Protein AF-A0AAN8GUM5-F1 (afdb_monomer_lite)

Foldseek 3Di:
DDDDDFDDPCVLVVVLVVVVVVQVCCCVPVVDHDPSVPDDRDRLVPDDLQPPDPEDPQWDWDADPVPRHIDTDGFAQWDDDPNDHTDGCVVVPVQQAPPPWDWDQDHPHYIATHWDDDDFWTFDDRRSPDIDGNVVVVVVVVCVVVVVVVVVVVVVVVVVVVVVVVVVVVVVPDDDDDDDDDDDDDDDDDDDDDDDDDDDDDDDDDDDDDDD

pLDDT: mean 78.56, std 22.04, range [29.67, 98.06]

Secondary structure (DSSP, 8-state):
--PPSPPPTTHHHHHHHHHHHHHHHHHHHH-----GGG-----TTT--TTTT----TTEEEEE-TTT--EEEEEPTTEE--TTPPPEEHHHH-TTSS-TTPEEEEETTTEEEEE--B-SSEEEESSSS-EEEEHHHHHHHHHHHHHHHHHHHHHHHHHHHHHHHHHHHHHHH----------------------------------------

InterPro domains:
  IPR000082 SEA domain [PS50024] (1-46)
  IPR000742 EGF-like domain [PS01186] (72-86)
  IPR000742 EGF-like domain [PS50026] (46-87)
  IPR039861 Interphotoreceptor matrix proteoglycan [PTHR12199] (1-185)

Organism: Champsocephalus gunnari (NCBI:txid52237)

Structure (mmCIF, N/CA/C/O backbone):
data_AF-A0AAN8GUM5-F1
#
_entry.id   AF-A0AAN8GUM5-F1
#
loop_
_atom_site.group_PDB
_atom_site.id
_atom_site.type_symbol
_atom_site.label_atom_id
_atom_site.label_alt_id
_atom_site.label_comp_id
_atom_site.label_asym_id
_atom_site.label_entity_id
_atom_site.label_seq_id
_atom_site.pdbx_PDB_ins_code
_atom_site.Cartn_x
_atom_site.Cartn_y
_atom_site.Cartn_z
_atom_site.occupancy
_atom_site.B_iso_or_equiv
_atom_site.auth_seq_id
_atom_site.auth_comp_id
_atom_site.auth_asym_id
_atom_site.auth_atom_id
_atom_site.pdbx_PDB_model_num
ATOM 1 N N . MET A 1 1 ? -18.376 -25.924 18.179 1.00 35.00 1 MET A N 1
ATOM 2 C CA . MET A 1 1 ? -18.459 -25.874 19.655 1.00 35.00 1 MET A CA 1
ATOM 3 C C . MET A 1 1 ? -19.934 -25.845 20.026 1.00 35.00 1 MET A C 1
ATOM 5 O O . MET A 1 1 ? -20.684 -25.178 19.326 1.00 35.00 1 MET A O 1
ATOM 9 N N . VAL A 1 2 ? -20.375 -26.619 21.022 1.00 40.28 2 VAL A N 1
ATOM 10 C CA . VAL A 1 2 ? -21.782 -26.630 21.465 1.00 40.28 2 VAL A CA 1
ATOM 11 C C . VAL A 1 2 ? -21.880 -25.683 22.652 1.00 40.28 2 VAL A C 1
ATOM 13 O O . VAL A 1 2 ? -21.393 -26.009 23.732 1.00 40.28 2 VAL A O 1
ATOM 16 N N . PHE A 1 3 ? -22.448 -24.496 22.442 1.00 54.59 3 PHE A N 1
ATOM 17 C CA . PHE A 1 3 ? -22.795 -23.618 23.554 1.00 54.59 3 PHE A CA 1
ATOM 18 C C . PHE A 1 3 ? -23.862 -24.307 24.413 1.00 54.59 3 PHE A C 1
ATOM 20 O O . PHE A 1 3 ? -24.766 -24.969 23.895 1.00 54.59 3 PHE A O 1
ATOM 27 N N . GLY A 1 4 ? -23.699 -24.213 25.735 1.00 58.75 4 GLY A N 1
ATOM 28 C CA . GLY A 1 4 ? -24.642 -24.759 26.708 1.00 58.75 4 GLY A CA 1
ATOM 29 C C . GLY A 1 4 ? -26.053 -24.198 26.520 1.00 58.75 4 GLY A C 1
ATOM 30 O O . GLY A 1 4 ? -26.270 -23.252 25.767 1.00 58.75 4 GLY A O 1
ATOM 31 N N . ARG A 1 5 ? -27.028 -24.811 27.203 1.00 62.78 5 ARG A N 1
ATOM 32 C CA . ARG A 1 5 ? -28.445 -24.418 27.128 1.00 62.78 5 ARG A CA 1
ATOM 33 C C . ARG A 1 5 ? -28.611 -22.893 27.276 1.00 62.78 5 ARG A C 1
ATOM 35 O O . ARG A 1 5 ? -27.893 -22.305 28.086 1.00 62.78 5 ARG A O 1
ATOM 42 N N . PRO A 1 6 ? -29.563 -22.279 26.548 1.00 60.62 6 PRO A N 1
ATOM 43 C CA . PRO A 1 6 ? -29.812 -20.845 26.631 1.00 60.62 6 PRO A CA 1
ATOM 44 C C . PRO A 1 6 ? -30.070 -20.425 28.081 1.00 60.62 6 PRO A C 1
ATOM 46 O O . PRO A 1 6 ? -30.758 -21.115 28.839 1.00 60.62 6 PRO A O 1
ATOM 49 N N . VAL A 1 7 ? -29.461 -19.306 28.465 1.00 65.94 7 VAL A N 1
ATOM 50 C CA . VAL A 1 7 ? -29.530 -18.743 29.816 1.00 65.94 7 VAL A CA 1
ATOM 51 C C . VAL A 1 7 ? -30.964 -18.273 30.096 1.00 65.94 7 VAL A C 1
ATOM 53 O O . VAL A 1 7 ? -31.626 -17.737 29.208 1.00 65.94 7 VAL A O 1
ATOM 56 N N . SER A 1 8 ? -31.473 -18.480 31.317 1.00 72.50 8 SER A N 1
ATOM 57 C CA . SER A 1 8 ? -32.853 -18.111 31.660 1.00 72.50 8 SER A CA 1
ATOM 58 C C . SER A 1 8 ? -33.090 -16.603 31.540 1.00 72.50 8 SER A C 1
ATOM 60 O O . SER A 1 8 ? -32.244 -15.796 31.937 1.00 72.50 8 SER A O 1
ATOM 62 N N . ALA A 1 9 ? -34.276 -16.214 31.066 1.00 65.25 9 ALA A N 1
ATOM 63 C CA . ALA A 1 9 ? -34.695 -14.817 31.035 1.00 65.25 9 ALA A CA 1
ATOM 64 C C . ALA A 1 9 ? -34.587 -14.189 32.443 1.00 65.25 9 ALA A C 1
ATOM 66 O O . ALA A 1 9 ? -35.118 -14.740 33.405 1.00 65.25 9 ALA A O 1
ATOM 67 N N . GLY A 1 10 ? -33.870 -13.066 32.565 1.00 73.00 10 GLY A N 1
ATOM 68 C CA . GLY A 1 10 ? -33.667 -12.335 33.828 1.00 73.00 10 GLY A CA 1
ATOM 69 C C . GLY A 1 10 ? -32.256 -12.400 34.426 1.00 73.00 10 GLY A C 1
ATOM 70 O O . GLY A 1 10 ? -31.967 -11.647 35.353 1.00 73.00 10 GLY A O 1
ATOM 71 N N . VAL A 1 11 ? -31.345 -13.226 33.893 1.00 82.75 11 VAL A N 1
ATOM 72 C CA . VAL A 1 11 ? -29.954 -13.279 34.395 1.00 82.75 11 VAL A CA 1
ATOM 73 C C . VAL A 1 11 ? -29.216 -11.953 34.204 1.00 82.75 11 VAL A C 1
ATOM 75 O O . VAL A 1 11 ? -28.498 -11.539 35.107 1.00 82.75 11 VAL A O 1
ATOM 78 N N . SER A 1 12 ? -29.441 -11.236 33.098 1.00 80.00 12 SER A N 1
ATOM 79 C CA . SER A 1 12 ? -28.847 -9.905 32.892 1.00 80.00 12 SER A CA 1
ATOM 80 C C . SER A 1 12 ? -29.258 -8.906 33.980 1.00 80.00 12 SER A C 1
ATOM 82 O O . SER A 1 12 ? -28.421 -8.141 34.446 1.00 80.00 12 SER A O 1
ATOM 84 N N . SER A 1 13 ? -30.510 -8.958 34.455 1.00 83.12 13 SER A N 1
ATOM 85 C CA . SER A 1 13 ? -30.995 -8.114 35.556 1.00 83.12 13 SER A CA 1
ATOM 86 C C . SER A 1 13 ? -30.323 -8.452 36.887 1.00 83.12 13 SER A C 1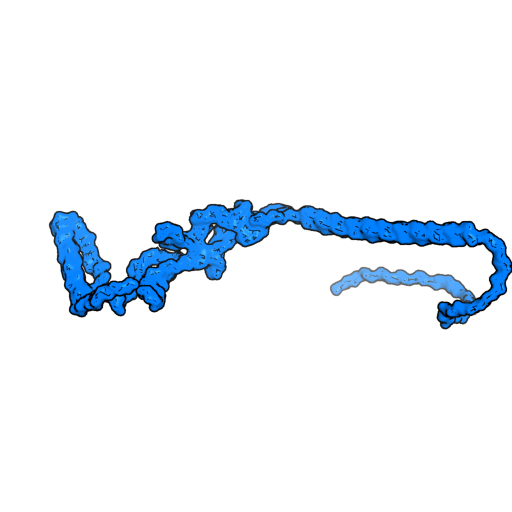
ATOM 88 O O . SER A 1 13 ? -29.969 -7.548 37.636 1.00 83.12 13 SER A O 1
ATOM 90 N N . VAL A 1 14 ? -30.107 -9.739 37.176 1.00 88.38 14 VAL A N 1
ATOM 91 C CA . VAL A 1 14 ? -29.382 -10.164 38.386 1.00 88.38 14 VAL A CA 1
ATOM 92 C C . VAL A 1 14 ? -27.925 -9.710 38.331 1.00 88.38 14 VAL A C 1
ATOM 94 O O . VAL A 1 14 ? -27.418 -9.175 39.311 1.00 88.38 14 VAL A O 1
ATOM 97 N N . VAL A 1 15 ? -27.262 -9.876 37.184 1.00 87.25 15 VAL A N 1
ATOM 98 C CA . VAL A 1 15 ? -25.876 -9.424 36.991 1.00 87.25 15 VAL A CA 1
ATOM 99 C C . VAL A 1 15 ? -25.772 -7.908 37.166 1.00 87.25 15 VAL A C 1
ATOM 101 O O . VAL A 1 15 ? -24.871 -7.447 37.860 1.00 87.25 15 VAL A O 1
ATOM 104 N N . HIS A 1 16 ? -26.724 -7.142 36.626 1.00 85.94 16 HIS A N 1
ATOM 105 C CA . HIS A 1 16 ? -26.800 -5.696 36.845 1.00 85.94 16 HIS A CA 1
ATOM 106 C C . HIS A 1 16 ? -26.861 -5.324 38.331 1.00 85.94 16 HIS A C 1
ATOM 108 O O . HIS A 1 16 ? -26.084 -4.483 38.776 1.00 85.94 16 HIS A O 1
ATOM 114 N N . LEU A 1 17 ? -27.742 -5.971 39.104 1.00 88.44 17 LEU A N 1
ATOM 115 C CA . LEU A 1 17 ? -27.887 -5.709 40.540 1.00 88.44 17 LEU A CA 1
ATOM 116 C C . LEU A 1 17 ? -26.603 -6.026 41.317 1.00 88.44 17 LEU A C 1
ATOM 118 O O . LEU A 1 17 ? -26.216 -5.274 42.205 1.00 88.44 17 LEU A O 1
ATOM 122 N N . VAL A 1 18 ? -25.926 -7.124 40.969 1.00 91.62 18 VAL A N 1
ATOM 123 C CA . VAL A 1 18 ? -24.657 -7.511 41.604 1.00 91.62 18 VAL A CA 1
ATOM 124 C C . VAL A 1 18 ? -23.548 -6.505 41.292 1.00 91.62 18 VAL A C 1
ATOM 126 O O . VAL A 1 18 ? -22.791 -6.137 42.188 1.00 91.62 18 VAL A O 1
ATOM 129 N N . LEU A 1 19 ? -23.443 -6.044 40.041 1.00 90.19 19 LEU A N 1
ATOM 130 C CA . LEU A 1 19 ? -22.438 -5.049 39.655 1.00 90.19 19 LEU A CA 1
ATOM 131 C C . LEU A 1 19 ? -22.698 -3.686 40.315 1.00 90.19 19 LEU A C 1
ATOM 133 O O . LEU A 1 19 ? -21.748 -3.011 40.711 1.00 90.19 19 LEU A O 1
ATOM 137 N N . GLU A 1 20 ? -23.964 -3.297 40.482 1.00 89.38 20 GLU A N 1
ATOM 138 C CA . GLU A 1 20 ? -24.334 -2.079 41.208 1.00 89.38 20 GLU A CA 1
ATOM 139 C C . GLU A 1 20 ? -23.969 -2.165 42.699 1.00 89.38 20 GLU A C 1
ATOM 141 O O . GLU A 1 20 ? -23.416 -1.215 43.256 1.00 89.38 20 GLU A O 1
ATOM 146 N N . ASP A 1 21 ? -24.221 -3.306 43.345 1.00 92.50 21 ASP A N 1
ATOM 147 C CA . ASP A 1 21 ? -23.855 -3.519 44.749 1.00 92.50 21 ASP A CA 1
ATOM 148 C C . ASP A 1 21 ? -22.331 -3.514 44.948 1.00 92.50 21 ASP A C 1
ATOM 150 O O . ASP A 1 21 ? -21.816 -2.880 45.870 1.00 92.50 21 ASP A O 1
ATOM 154 N N . PHE A 1 22 ? -21.586 -4.125 44.020 1.00 92.88 22 PHE A N 1
ATOM 155 C CA . PHE A 1 22 ? -20.124 -4.070 44.009 1.00 92.88 22 PHE A CA 1
ATOM 156 C C . PHE A 1 22 ? -19.597 -2.632 43.899 1.00 92.88 22 PHE A C 1
ATOM 158 O O . PHE A 1 22 ? -18.702 -2.253 44.657 1.00 92.88 22 PHE A O 1
ATOM 165 N N . ALA A 1 23 ? -20.161 -1.816 43.001 1.00 91.44 23 ALA A N 1
ATOM 166 C CA . ALA A 1 23 ? -19.778 -0.412 42.857 1.00 91.44 23 ALA A CA 1
ATOM 167 C C . ALA A 1 23 ? -20.032 0.383 44.153 1.00 91.44 23 ALA A C 1
ATOM 169 O O . ALA A 1 23 ? -19.156 1.118 44.613 1.00 91.44 23 ALA A O 1
ATOM 170 N N . ASN A 1 24 ? -21.185 0.172 44.799 1.00 91.38 24 ASN A N 1
ATOM 171 C CA . ASN A 1 24 ? -21.501 0.801 46.085 1.00 91.38 24 ASN A CA 1
ATOM 172 C C . ASN A 1 24 ? -20.530 0.368 47.196 1.00 91.38 24 ASN A C 1
ATOM 174 O O . ASN A 1 24 ? -20.059 1.201 47.974 1.00 91.38 24 ASN A O 1
ATOM 178 N N . ALA A 1 25 ? -20.209 -0.925 47.272 1.00 93.88 25 ALA A N 1
ATOM 179 C CA . ALA A 1 25 ? -19.275 -1.453 48.258 1.00 93.88 25 ALA A CA 1
ATOM 180 C C . ALA A 1 25 ? -17.852 -0.909 48.047 1.00 93.88 25 ALA A C 1
ATOM 182 O O . ALA A 1 25 ? -17.200 -0.516 49.019 1.00 93.88 25 ALA A O 1
ATOM 183 N N . ALA A 1 26 ? -17.379 -0.835 46.799 1.00 92.00 26 ALA A N 1
ATOM 184 C CA . ALA A 1 26 ? -16.068 -0.285 46.450 1.00 92.00 26 ALA A CA 1
ATOM 185 C C . ALA A 1 26 ? -15.946 1.199 46.835 1.00 92.00 26 ALA A C 1
ATOM 187 O O . ALA A 1 26 ? -14.938 1.603 47.424 1.00 92.00 26 ALA A O 1
ATOM 188 N N . TYR A 1 27 ? -17.000 1.985 46.605 1.00 90.81 27 TYR A N 1
ATOM 189 C CA . TYR A 1 27 ? -17.062 3.380 47.035 1.00 90.81 27 TYR A CA 1
ATOM 190 C C . TYR A 1 27 ? -16.936 3.513 48.560 1.00 90.81 27 TYR A C 1
ATOM 192 O O . TYR A 1 27 ? -16.150 4.319 49.055 1.00 90.81 27 TYR A O 1
ATOM 200 N N . GLN A 1 28 ? -17.653 2.680 49.321 1.00 92.00 28 GLN A N 1
ATOM 201 C CA . GLN A 1 28 ? -17.676 2.756 50.788 1.00 92.00 28 GLN A CA 1
ATOM 202 C C . GLN A 1 28 ? -16.404 2.233 51.467 1.00 92.00 28 GLN A C 1
ATOM 204 O O . GLN A 1 28 ? -16.003 2.759 52.503 1.00 92.00 28 GLN A O 1
ATOM 209 N N . THR A 1 29 ? -15.794 1.174 50.932 1.00 93.81 29 THR A N 1
ATOM 210 C CA . THR A 1 29 ? -14.702 0.452 51.6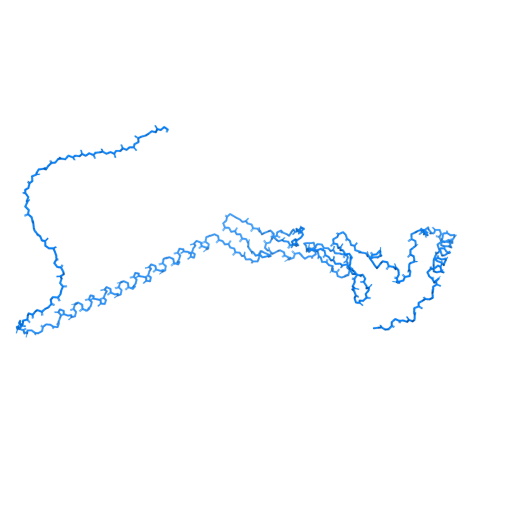16 1.00 93.81 29 THR A CA 1
ATOM 211 C C . THR A 1 29 ? -13.315 0.792 51.089 1.00 93.81 29 THR A C 1
ATOM 213 O O . THR A 1 29 ? -12.345 0.718 51.841 1.00 93.81 29 THR A O 1
ATOM 216 N N . LEU A 1 30 ? -13.214 1.175 49.816 1.00 90.81 30 LEU A N 1
ATOM 217 C CA . LEU A 1 30 ? -11.945 1.411 49.123 1.00 90.81 30 LEU A CA 1
ATOM 218 C C . LEU A 1 30 ? -11.816 2.853 48.612 1.00 90.81 30 LEU A C 1
ATOM 220 O O . LEU A 1 30 ? -10.769 3.202 48.071 1.00 90.81 30 LEU A O 1
ATOM 224 N N . ASN A 1 31 ? -12.853 3.686 48.789 1.00 91.19 31 ASN A N 1
ATOM 225 C CA . ASN A 1 31 ? -12.926 5.053 48.264 1.00 91.19 31 ASN A CA 1
ATOM 226 C C . ASN A 1 31 ? -12.656 5.103 46.743 1.00 91.19 31 ASN A C 1
ATOM 228 O O . ASN A 1 31 ? -11.993 6.013 46.241 1.00 91.19 31 ASN A O 1
ATOM 232 N N . LEU A 1 32 ? -13.139 4.080 46.027 1.00 90.38 32 LEU A N 1
ATOM 233 C CA . LEU A 1 32 ? -13.037 3.940 44.578 1.00 90.38 32 LEU A CA 1
ATOM 234 C C . LEU A 1 32 ? -14.401 4.249 43.955 1.00 90.38 32 LEU A C 1
ATOM 236 O O . LEU A 1 32 ? -15.378 3.557 44.235 1.00 90.38 32 LEU A O 1
ATOM 240 N N . ASP A 1 33 ? -14.461 5.274 43.112 1.00 89.56 33 ASP A N 1
ATOM 241 C CA . ASP A 1 33 ? -15.682 5.650 42.401 1.00 89.56 33 ASP A CA 1
ATOM 242 C C . ASP A 1 33 ? -15.767 4.887 41.071 1.00 89.56 33 ASP A C 1
ATOM 244 O O . ASP A 1 33 ? -14.925 5.062 40.187 1.00 89.56 33 ASP A O 1
ATOM 248 N N . ILE A 1 34 ? -16.750 3.991 40.957 1.00 87.12 34 ILE A N 1
ATOM 249 C CA . ILE A 1 34 ? -17.060 3.253 39.728 1.00 87.12 34 ILE A CA 1
ATOM 250 C C . ILE A 1 34 ? -18.401 3.777 39.224 1.00 87.12 34 ILE A C 1
ATOM 252 O O . ILE A 1 34 ? -19.417 3.641 39.907 1.00 87.12 34 ILE A O 1
ATOM 256 N N . ASP A 1 35 ? -18.422 4.329 38.013 1.00 85.81 35 ASP A N 1
ATOM 257 C CA . ASP A 1 35 ? -19.660 4.811 37.409 1.00 85.81 35 ASP A CA 1
ATOM 258 C C . ASP A 1 35 ? -20.606 3.645 37.079 1.00 85.81 35 ASP A C 1
ATOM 260 O O . ASP A 1 35 ? -20.480 2.961 36.060 1.00 85.81 35 ASP A O 1
ATOM 264 N N . LYS A 1 36 ? -21.591 3.435 37.953 1.00 82.81 36 LYS A N 1
ATOM 265 C CA . LYS A 1 36 ? -22.597 2.381 37.808 1.00 82.81 36 LYS A CA 1
ATOM 266 C C . LYS A 1 36 ? -23.521 2.563 36.600 1.00 82.81 36 LYS A C 1
ATOM 268 O O . LYS A 1 36 ? -24.139 1.590 36.178 1.00 82.81 36 LYS A O 1
ATOM 273 N N . TYR A 1 37 ? -23.627 3.774 36.044 1.00 78.38 37 TYR A N 1
ATOM 274 C CA . TYR A 1 37 ? -24.448 4.044 34.856 1.00 78.38 37 TYR A CA 1
ATOM 275 C C . TYR A 1 37 ? -23.740 3.661 33.552 1.00 78.38 37 TYR A C 1
ATOM 277 O O . TYR A 1 37 ? -24.397 3.524 32.523 1.00 78.38 37 TYR A O 1
ATOM 285 N N . SER A 1 38 ? -22.423 3.448 33.607 1.00 79.88 38 SER A N 1
ATOM 286 C CA . SER A 1 38 ? -21.618 2.937 32.495 1.00 79.88 38 SER A CA 1
ATOM 287 C C . SER A 1 38 ? -21.580 1.401 32.433 1.00 79.88 38 SER A C 1
ATOM 289 O O . SER A 1 38 ? -20.991 0.836 31.514 1.00 79.88 38 SER A O 1
ATOM 291 N N . LEU A 1 39 ? -22.199 0.704 33.395 1.00 77.38 39 LEU A N 1
ATOM 292 C CA . LEU A 1 39 ? -22.351 -0.750 33.363 1.00 77.38 39 LEU A CA 1
ATOM 293 C C . LEU A 1 39 ? -23.458 -1.114 32.376 1.00 77.38 39 LEU A C 1
ATOM 295 O O . LEU A 1 39 ? -24.612 -0.756 32.584 1.00 77.38 39 LEU A O 1
ATOM 299 N N . ASP A 1 40 ? -23.120 -1.855 31.332 1.00 73.94 40 ASP A N 1
ATOM 300 C CA . ASP A 1 40 ? -24.059 -2.224 30.279 1.00 73.94 40 ASP A CA 1
ATOM 301 C C . ASP A 1 40 ? -24.079 -3.746 30.133 1.00 73.94 40 ASP A C 1
ATOM 303 O O . ASP A 1 40 ? -23.121 -4.357 29.655 1.00 73.94 40 ASP A O 1
ATOM 307 N N . VAL A 1 41 ? -25.143 -4.379 30.638 1.00 77.25 41 VAL A N 1
ATOM 308 C CA . VAL A 1 41 ? -25.282 -5.840 30.650 1.00 77.25 41 VAL A CA 1
ATOM 309 C C . VAL A 1 41 ? -26.468 -6.245 29.789 1.00 77.25 41 VAL A C 1
ATOM 311 O O . VAL A 1 41 ? -27.619 -6.298 30.230 1.00 77.25 41 VAL A O 1
ATOM 314 N N . GLU A 1 42 ? -26.170 -6.610 28.549 1.00 73.06 42 GLU A N 1
ATOM 315 C CA . GLU A 1 42 ? -27.150 -7.129 27.603 1.00 73.06 42 GLU A CA 1
ATOM 316 C C . GLU A 1 42 ? -27.031 -8.656 27.474 1.00 73.06 42 GLU A C 1
ATOM 318 O O . GLU A 1 42 ? -25.964 -9.253 27.623 1.00 73.06 42 GLU A O 1
ATOM 323 N N . ALA A 1 43 ? -28.155 -9.328 27.212 1.00 68.31 43 ALA A N 1
ATOM 324 C CA . ALA A 1 43 ? -28.132 -10.752 26.889 1.00 68.31 43 ALA A CA 1
ATOM 325 C C . ALA A 1 43 ? -27.513 -10.952 25.498 1.00 68.31 43 ALA A C 1
ATOM 327 O O . ALA A 1 43 ? -27.865 -10.220 24.580 1.00 68.31 43 ALA A O 1
ATOM 328 N N . GLY A 1 44 ? -26.682 -11.981 25.306 1.00 65.44 44 GLY A N 1
ATOM 329 C CA . GLY A 1 44 ? -25.990 -12.225 24.029 1.00 65.44 44 GLY A CA 1
ATOM 330 C C . GLY A 1 44 ? -26.898 -12.372 22.794 1.00 65.44 44 GLY A C 1
ATOM 331 O O . GLY A 1 44 ? -26.450 -12.110 21.689 1.00 65.44 44 GLY A O 1
ATOM 332 N N . GLU A 1 45 ? -28.180 -12.727 22.959 1.00 64.62 45 GLU A N 1
ATOM 333 C CA . GLU A 1 45 ? -29.162 -12.753 21.854 1.00 64.62 45 GLU A CA 1
ATOM 334 C C . GLU A 1 45 ? -29.649 -11.358 21.414 1.00 64.62 45 GLU A C 1
ATOM 336 O O . GLU A 1 45 ? -30.188 -11.208 20.319 1.00 64.62 45 GLU A O 1
ATOM 341 N N . ARG A 1 46 ? -29.509 -10.344 22.277 1.00 65.75 46 ARG A N 1
ATOM 342 C CA . ARG A 1 46 ? -29.898 -8.943 22.031 1.00 65.75 46 ARG A CA 1
ATOM 343 C C . ARG A 1 46 ? -28.714 -7.986 21.955 1.00 65.75 46 ARG A C 1
ATOM 345 O O . ARG A 1 46 ? -28.914 -6.868 21.496 1.00 65.75 46 ARG A O 1
ATOM 352 N N . ALA A 1 47 ? -27.545 -8.409 22.426 1.00 73.44 47 ALA A N 1
ATOM 353 C CA . ALA A 1 47 ? -26.360 -7.580 22.471 1.00 73.44 47 ALA A CA 1
ATOM 354 C C . ALA A 1 47 ? -25.886 -7.268 21.053 1.00 73.44 47 ALA A C 1
ATOM 356 O O . ALA A 1 47 ? -25.725 -8.185 20.248 1.00 73.44 47 ALA A O 1
ATOM 357 N N . ASP A 1 48 ? -25.652 -5.990 20.755 1.00 82.75 48 ASP A N 1
ATOM 358 C CA . ASP A 1 48 ? -24.916 -5.603 19.552 1.00 82.75 48 ASP A CA 1
ATOM 359 C C . ASP A 1 48 ? -23.433 -5.960 19.760 1.00 82.75 48 ASP A C 1
ATOM 361 O O . ASP A 1 48 ? -22.767 -5.319 20.581 1.00 82.75 48 ASP A O 1
ATOM 365 N N . PRO A 1 49 ? -22.881 -6.954 19.034 1.00 84.81 49 PRO A N 1
ATOM 366 C CA . PRO A 1 49 ? -21.497 -7.383 19.225 1.00 84.81 49 PRO A CA 1
ATOM 367 C C . PRO A 1 49 ? -20.490 -6.254 18.967 1.00 84.81 49 PRO A C 1
ATOM 369 O O . PRO A 1 49 ? -19.391 -6.266 19.515 1.00 84.81 49 PRO A O 1
ATOM 372 N N . CYS A 1 50 ? -20.859 -5.257 18.156 1.00 89.12 50 CYS A N 1
ATOM 373 C CA . CYS A 1 50 ? -19.999 -4.128 17.827 1.00 89.12 50 CYS A CA 1
ATOM 374 C C . CYS A 1 50 ? -20.000 -3.009 18.872 1.00 89.12 50 CYS A C 1
ATOM 376 O O . CYS A 1 50 ? -19.093 -2.178 18.852 1.00 89.12 50 CYS A O 1
ATOM 378 N N . LYS A 1 51 ? -20.963 -2.990 19.801 1.00 85.50 51 LYS A N 1
ATOM 379 C CA . LYS A 1 51 ? -21.095 -1.945 20.832 1.00 85.50 51 LYS A CA 1
ATOM 380 C C . LYS A 1 51 ? -19.893 -1.892 21.777 1.00 85.50 51 LYS A C 1
ATOM 382 O O . LYS A 1 51 ? -19.501 -0.815 22.213 1.00 85.50 51 LYS A O 1
ATOM 387 N N . PHE A 1 52 ? -19.296 -3.051 22.054 1.00 78.62 52 PHE A N 1
ATOM 388 C CA . PHE A 1 52 ? -18.176 -3.203 22.990 1.00 78.62 52 PHE A CA 1
ATOM 389 C C . PHE A 1 52 ? -16.841 -3.507 22.307 1.00 78.62 52 PHE A C 1
ATOM 391 O O . PHE A 1 52 ? -15.839 -3.750 22.982 1.00 78.62 52 PHE A O 1
ATOM 398 N N . GLN A 1 53 ? -16.809 -3.509 20.974 1.00 86.94 53 GLN A N 1
ATOM 399 C CA . GLN A 1 53 ? -15.592 -3.805 20.240 1.00 86.94 53 GLN A CA 1
ATOM 400 C C . GLN A 1 53 ? -14.653 -2.591 20.252 1.00 86.94 53 GLN A C 1
ATOM 402 O O . GLN A 1 53 ? -15.031 -1.494 19.845 1.00 86.94 53 GLN A O 1
ATOM 407 N N . ALA A 1 54 ? -13.398 -2.795 20.659 1.00 87.94 54 ALA A N 1
ATOM 408 C CA . ALA A 1 54 ? -12.376 -1.746 20.739 1.00 87.94 54 ALA A CA 1
ATOM 409 C C . ALA A 1 54 ? -11.757 -1.395 19.365 1.00 87.94 54 ALA A C 1
ATOM 411 O O . ALA A 1 54 ? -10.537 -1.382 19.194 1.00 87.94 54 ALA A O 1
ATOM 412 N N . CYS A 1 55 ? -12.601 -1.132 18.366 1.00 92.31 55 CYS A N 1
ATOM 413 C CA . CYS A 1 55 ? -12.173 -0.654 17.054 1.00 92.31 55 CYS A CA 1
ATOM 414 C C . CYS A 1 55 ? -11.789 0.835 17.133 1.00 92.31 55 CYS A C 1
ATOM 416 O O . CYS A 1 55 ? -12.496 1.633 17.744 1.00 92.31 55 CYS A O 1
ATOM 418 N N . ASN A 1 56 ? -10.680 1.227 16.502 1.00 93.62 56 ASN A N 1
ATOM 419 C CA . ASN A 1 56 ? -10.285 2.633 16.383 1.00 93.62 56 ASN A CA 1
ATOM 420 C C . ASN A 1 56 ? -10.845 3.282 15.106 1.00 93.62 56 ASN A C 1
ATOM 422 O O . ASN A 1 56 ? -11.471 2.616 14.282 1.00 93.62 56 ASN A O 1
ATOM 426 N N . GLU A 1 57 ? -10.567 4.573 14.909 1.00 93.31 57 GLU A N 1
ATOM 427 C CA . GLU A 1 57 ? -11.049 5.360 13.762 1.00 93.31 57 GLU A CA 1
ATOM 428 C C . GLU A 1 57 ? -10.631 4.811 12.383 1.00 93.31 57 GLU A C 1
ATOM 430 O O . GLU A 1 57 ? -11.294 5.075 11.381 1.00 93.31 57 GLU A O 1
ATOM 435 N N . PHE A 1 58 ? -9.565 4.006 12.321 1.00 93.94 58 PHE A N 1
ATOM 436 C CA . PHE A 1 58 ? -9.060 3.391 11.089 1.00 93.94 58 PHE A CA 1
ATOM 437 C C . PHE A 1 58 ? -9.636 1.999 10.831 1.00 93.94 58 PHE A C 1
ATOM 439 O O . PHE A 1 58 ? -9.129 1.249 9.994 1.00 93.94 58 PHE A O 1
ATOM 446 N N . SER A 1 59 ? -10.681 1.625 11.560 1.00 94.62 59 SER A N 1
ATOM 447 C CA . SER A 1 59 ? -11.296 0.311 11.483 1.00 94.62 59 SER A CA 1
ATOM 448 C C . SER A 1 59 ? -12.809 0.407 11.579 1.00 94.62 59 SER A C 1
ATOM 450 O O . SER A 1 59 ? -13.366 1.365 12.108 1.00 94.62 59 SER A O 1
ATOM 452 N N . ARG A 1 60 ? -13.492 -0.599 11.039 1.00 93.69 60 ARG A N 1
ATOM 453 C CA . ARG A 1 60 ? -14.940 -0.745 11.175 1.00 93.69 60 ARG A CA 1
ATOM 454 C C . ARG A 1 60 ? -15.255 -2.090 11.797 1.00 93.69 60 ARG A C 1
ATOM 456 O O . ARG A 1 60 ? -14.658 -3.097 11.416 1.00 93.69 60 ARG A O 1
ATOM 463 N N . CYS A 1 61 ? -16.215 -2.103 12.708 1.00 93.88 61 CYS A N 1
ATOM 464 C CA . CYS A 1 61 ? -16.708 -3.352 13.250 1.00 93.88 61 CYS A CA 1
ATOM 465 C C . CYS A 1 61 ? -17.629 -4.045 12.240 1.00 93.88 61 CYS A C 1
ATOM 467 O O . CYS A 1 61 ? -18.486 -3.411 11.615 1.00 93.88 61 CYS A O 1
ATOM 469 N N . VAL A 1 62 ? -17.436 -5.348 12.066 1.00 93.75 62 VAL A N 1
ATOM 470 C CA . VAL A 1 62 ? -18.321 -6.220 11.296 1.00 93.75 62 VAL A CA 1
ATOM 471 C C . VAL A 1 62 ? -18.642 -7.455 12.123 1.00 93.75 62 VAL A C 1
ATOM 473 O O . VAL A 1 62 ? -17.787 -7.968 12.836 1.00 93.75 62 VAL A O 1
ATOM 476 N N . VAL A 1 63 ? -19.874 -7.945 12.014 1.00 91.44 63 VAL A N 1
ATOM 477 C CA . VAL A 1 63 ? -20.292 -9.179 12.685 1.00 91.44 63 VAL A CA 1
ATOM 478 C C . VAL A 1 63 ? -20.213 -10.335 11.697 1.00 91.44 63 VAL A C 1
ATOM 480 O O . VAL A 1 63 ? -20.788 -10.279 10.603 1.00 91.44 63 VAL A O 1
ATOM 483 N N . ASN A 1 64 ? -19.506 -11.394 12.075 1.00 88.81 64 ASN A N 1
ATOM 484 C CA . ASN A 1 64 ? -19.413 -12.609 11.285 1.00 88.81 64 ASN A CA 1
ATOM 485 C C . ASN A 1 64 ? -20.768 -13.337 11.284 1.00 88.81 64 ASN A C 1
ATOM 487 O O . ASN A 1 64 ? -21.311 -13.679 12.331 1.00 88.81 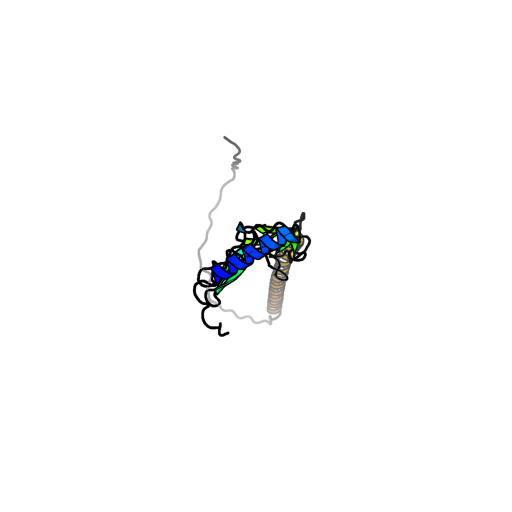64 ASN A O 1
ATOM 491 N N . ARG A 1 65 ? -21.327 -13.611 10.096 1.00 86.69 65 ARG A N 1
ATOM 492 C CA . ARG A 1 65 ? -22.664 -14.227 9.966 1.00 86.69 65 ARG A CA 1
ATOM 493 C C . ARG A 1 65 ? -22.717 -15.688 10.424 1.00 86.69 65 ARG A C 1
ATOM 495 O O . ARG A 1 65 ? -23.812 -16.180 10.676 1.00 86.69 65 ARG A O 1
ATOM 502 N N . TRP A 1 66 ? -21.576 -16.378 10.489 1.00 85.69 66 TRP A N 1
ATOM 503 C CA . TRP A 1 66 ? -21.494 -17.781 10.905 1.00 85.69 66 TRP A CA 1
ATOM 504 C C . TRP A 1 66 ? -21.162 -17.946 12.388 1.00 85.69 66 TRP A C 1
ATOM 506 O O . TRP A 1 66 ? -21.781 -18.789 13.032 1.00 85.69 66 TRP A O 1
ATOM 516 N N . SER A 1 67 ? -20.201 -17.182 12.924 1.00 85.88 67 SER A N 1
ATOM 517 C CA . SER A 1 67 ? -19.833 -17.272 14.349 1.00 85.88 67 SER A CA 1
ATOM 518 C C . SER A 1 67 ? -20.650 -16.345 15.251 1.00 85.88 67 SER A C 1
ATOM 520 O O . SER A 1 67 ? -20.801 -16.639 16.432 1.00 85.88 67 SER A O 1
ATOM 522 N N . GLY A 1 68 ? -21.205 -15.256 14.710 1.00 83.31 68 GLY A N 1
ATOM 523 C CA . GLY A 1 68 ? -21.859 -14.207 15.495 1.00 83.31 68 GLY A CA 1
ATOM 524 C C . GLY A 1 68 ? -20.881 -13.282 16.228 1.00 83.31 68 GLY A C 1
ATOM 525 O O . GLY A 1 68 ? -21.321 -12.431 16.995 1.00 83.31 68 GLY A O 1
ATOM 526 N N . GLU A 1 69 ? -19.574 -13.430 16.004 1.00 84.88 69 GLU A N 1
ATOM 527 C CA . GLU A 1 69 ? -18.535 -12.637 16.668 1.00 84.88 69 GLU A CA 1
ATOM 528 C C . GLU A 1 69 ? -18.287 -11.309 15.939 1.00 84.88 69 GLU A C 1
ATOM 530 O O . GLU A 1 69 ? -18.393 -11.227 14.710 1.00 84.88 69 GLU A O 1
ATOM 535 N N . ALA A 1 70 ? -17.961 -10.266 16.707 1.00 89.62 70 ALA A N 1
ATOM 536 C CA . ALA A 1 70 ? -17.519 -8.978 16.186 1.00 89.62 70 ALA A CA 1
ATOM 537 C C . ALA A 1 70 ? -16.024 -8.999 15.865 1.00 89.62 70 ALA A C 1
ATOM 539 O O . ALA A 1 70 ? -15.198 -9.388 16.690 1.00 89.62 70 ALA A O 1
ATOM 540 N N . GLU A 1 71 ? -15.673 -8.497 14.687 1.00 89.81 71 GLU A N 1
ATOM 541 C CA . GLU A 1 71 ? -14.295 -8.338 14.240 1.00 89.81 71 GLU A CA 1
ATOM 542 C C . GLU A 1 71 ? -14.055 -6.894 13.783 1.00 89.81 71 GLU A C 1
ATOM 544 O O . GLU A 1 71 ? -14.885 -6.291 13.094 1.00 89.81 71 GLU A O 1
ATOM 549 N N . CYS A 1 72 ? -12.900 -6.329 14.146 1.00 93.00 72 CYS A N 1
ATOM 550 C CA . CYS A 1 72 ? -12.454 -5.050 13.598 1.00 93.00 72 CYS A CA 1
ATOM 551 C C . CYS A 1 72 ? -11.756 -5.291 12.264 1.00 93.00 72 CYS A C 1
ATOM 553 O O . CYS A 1 72 ? -10.719 -5.947 12.203 1.00 93.00 72 CYS A O 1
ATOM 555 N N . VAL A 1 73 ? -12.291 -4.705 11.199 1.00 93.38 73 VAL A N 1
ATOM 556 C CA . VAL A 1 73 ? -11.667 -4.735 9.877 1.00 93.38 73 VAL A CA 1
ATOM 557 C C . VAL A 1 73 ? -11.011 -3.388 9.616 1.00 93.38 73 VAL A C 1
ATOM 559 O O . VAL A 1 73 ? -11.689 -2.358 9.598 1.00 93.38 73 VAL A O 1
ATOM 562 N N . CYS A 1 74 ? -9.694 -3.398 9.405 1.00 95.06 74 CYS A N 1
ATOM 563 C CA . CYS A 1 74 ? -8.927 -2.197 9.093 1.00 95.06 74 CYS A CA 1
ATOM 564 C C . CYS A 1 74 ? -9.326 -1.604 7.736 1.00 95.06 74 CYS A C 1
ATOM 566 O O . CYS A 1 74 ? -9.644 -2.317 6.780 1.00 95.06 74 CYS A O 1
ATOM 568 N N . ALA A 1 75 ? -9.282 -0.279 7.645 1.00 94.69 75 ALA A N 1
ATOM 569 C CA . ALA A 1 75 ? -9.388 0.435 6.385 1.00 94.69 75 ALA A CA 1
ATOM 570 C C . ALA A 1 75 ? -8.173 0.144 5.486 1.00 94.69 75 ALA A C 1
ATOM 572 O O . ALA A 1 75 ? -7.110 -0.277 5.945 1.00 94.69 75 ALA A O 1
ATOM 573 N N . ALA A 1 76 ? -8.317 0.393 4.183 1.00 94.94 76 ALA A N 1
ATOM 574 C CA . ALA A 1 76 ? -7.215 0.225 3.241 1.00 94.94 76 ALA A CA 1
ATOM 575 C C . ALA A 1 76 ? -6.005 1.077 3.664 1.00 94.94 76 ALA A C 1
ATOM 577 O O . ALA A 1 76 ? -6.148 2.274 3.910 1.00 94.94 76 ALA A O 1
ATOM 578 N N . GLY A 1 77 ? -4.815 0.470 3.700 1.00 94.94 77 GLY A N 1
ATOM 579 C CA . GLY A 1 77 ? -3.579 1.131 4.143 1.00 94.94 77 GLY A CA 1
ATOM 580 C C . GLY A 1 77 ? -3.329 1.084 5.652 1.00 94.94 77 GLY A C 1
ATOM 581 O O . GLY A 1 77 ? -2.353 1.674 6.112 1.00 94.94 77 GLY A O 1
ATOM 582 N N . TYR A 1 78 ? -4.166 0.363 6.400 1.00 95.50 78 TYR A N 1
ATOM 583 C CA . TYR A 1 78 ? -3.991 0.102 7.823 1.00 95.50 78 TYR A CA 1
ATOM 584 C C . TYR A 1 78 ? -3.932 -1.401 8.094 1.00 95.50 78 TYR A C 1
ATOM 586 O O . TYR A 1 78 ? -4.544 -2.199 7.383 1.00 95.50 78 TYR A O 1
ATOM 594 N N . VAL A 1 79 ? -3.205 -1.781 9.140 1.00 94.44 79 VAL A N 1
ATOM 595 C CA . VAL A 1 79 ? -3.007 -3.169 9.556 1.00 94.44 79 VAL A CA 1
ATOM 596 C C . VAL A 1 79 ? -3.071 -3.272 11.079 1.00 94.44 79 VAL A C 1
ATOM 598 O O . VAL A 1 79 ? -2.610 -2.386 11.795 1.00 94.44 79 VAL A O 1
ATOM 601 N N . SER A 1 80 ? -3.679 -4.345 11.581 1.00 93.62 80 SER A N 1
ATOM 602 C CA . SER A 1 80 ? -3.609 -4.713 12.996 1.00 93.62 80 SER A CA 1
ATOM 603 C C . SER A 1 80 ? -2.428 -5.659 13.177 1.00 93.62 80 SER A C 1
ATOM 605 O O . SER A 1 80 ? -2.343 -6.685 12.500 1.00 93.62 80 SER A O 1
ATOM 607 N N . VAL A 1 81 ? -1.506 -5.293 14.061 1.00 91.06 81 VAL A N 1
ATOM 608 C CA . VAL A 1 81 ? -0.332 -6.100 14.413 1.00 91.06 81 VAL A CA 1
ATOM 609 C C . VAL A 1 81 ? -0.448 -6.461 15.887 1.00 91.06 81 VAL A C 1
ATOM 611 O O . VAL A 1 81 ? -0.795 -5.609 16.701 1.00 91.06 81 VAL A O 1
ATOM 614 N N . ASP A 1 82 ? -0.231 -7.734 16.218 1.00 88.44 82 ASP A N 1
ATOM 615 C CA . ASP A 1 82 ? -0.275 -8.258 17.591 1.00 88.44 82 ASP A CA 1
ATOM 616 C C . ASP A 1 82 ? -1.591 -7.999 18.350 1.00 88.44 82 ASP A C 1
ATOM 618 O O . ASP A 1 82 ? -1.610 -7.836 19.568 1.00 88.44 82 ASP A O 1
ATOM 622 N N . GLY A 1 83 ? -2.719 -7.946 17.632 1.00 82.94 83 GLY A N 1
ATOM 623 C CA . GLY A 1 83 ? -4.033 -7.682 18.229 1.00 82.94 83 GLY A CA 1
ATOM 624 C C . GLY A 1 83 ? -4.227 -6.237 18.700 1.00 82.94 83 GLY A C 1
ATOM 625 O O . GLY A 1 83 ? -5.216 -5.938 19.368 1.00 82.94 83 GLY A O 1
ATOM 626 N N . LEU A 1 84 ? -3.309 -5.332 18.350 1.00 87.25 84 LEU A N 1
ATOM 627 C CA . LEU A 1 84 ? -3.465 -3.902 18.586 1.00 87.25 84 LEU A CA 1
ATOM 628 C C . LEU A 1 84 ? -4.484 -3.295 17.605 1.00 87.25 84 LEU A C 1
ATOM 630 O O . LEU A 1 84 ? -4.683 -3.826 16.505 1.00 87.25 84 LEU A O 1
ATOM 634 N N . PRO A 1 85 ? -5.102 -2.152 17.954 1.00 92.44 85 PRO A N 1
ATOM 635 C CA . PRO A 1 85 ? -5.932 -1.393 17.024 1.00 92.44 85 PRO A CA 1
ATOM 636 C C . PRO A 1 85 ? -5.194 -1.079 15.714 1.00 92.44 85 PRO A C 1
ATOM 638 O O . PRO A 1 85 ? -3.966 -0.973 15.694 1.00 92.44 85 PRO A O 1
ATOM 641 N N . CYS A 1 86 ? -5.940 -0.921 14.618 1.00 95.31 86 CYS A N 1
ATOM 642 C CA . CYS A 1 86 ? -5.375 -0.750 13.280 1.00 95.31 86 CYS A CA 1
ATOM 643 C C . CYS A 1 86 ? -4.430 0.457 13.209 1.00 95.31 86 CYS A C 1
ATOM 645 O O . CYS A 1 86 ? -4.840 1.590 13.453 1.00 95.31 86 CYS A O 1
ATOM 647 N N . GLN A 1 87 ? -3.177 0.220 12.840 1.00 95.00 87 GLN A N 1
ATOM 648 C CA . GLN A 1 87 ? -2.157 1.250 12.658 1.00 95.00 87 GLN A CA 1
ATOM 649 C C . GLN A 1 87 ? -1.849 1.429 11.179 1.00 95.00 87 GLN A C 1
ATOM 651 O O . GLN A 1 87 ? -2.114 0.538 10.367 1.00 95.00 87 GLN A O 1
ATOM 656 N N . SER A 1 88 ? -1.342 2.603 10.805 1.00 94.62 88 SER A N 1
ATOM 657 C CA . SER A 1 88 ? -1.009 2.855 9.409 1.00 94.62 88 SER A CA 1
ATOM 658 C C . SER A 1 88 ? 0.153 1.952 8.992 1.00 94.62 88 SER A C 1
ATOM 660 O O . SER A 1 88 ? 1.103 1.744 9.749 1.00 94.62 88 SER A O 1
ATOM 662 N N . VAL A 1 89 ? 0.092 1.410 7.776 1.00 95.31 89 VAL A N 1
ATOM 663 C CA . VAL A 1 89 ? 1.192 0.592 7.241 1.00 95.31 89 VAL A CA 1
ATOM 664 C C . VAL A 1 89 ? 2.491 1.405 7.181 1.00 95.31 89 VAL A C 1
ATOM 666 O O . VAL A 1 89 ? 3.560 0.853 7.409 1.00 95.31 89 VAL A O 1
ATOM 669 N N . CYS A 1 90 ? 2.395 2.718 6.948 1.00 95.25 90 CYS A N 1
ATOM 670 C CA . CYS A 1 90 ? 3.547 3.615 6.891 1.00 95.25 90 CYS A CA 1
ATOM 671 C C . CYS A 1 90 ? 4.270 3.789 8.236 1.00 95.25 90 CYS A C 1
ATOM 673 O O . CYS A 1 90 ? 5.475 4.016 8.231 1.00 95.25 90 CYS A O 1
ATOM 675 N N . ASP A 1 91 ? 3.560 3.690 9.365 1.00 93.56 91 ASP A N 1
ATOM 676 C CA . ASP A 1 91 ? 4.160 3.851 10.699 1.00 93.56 91 ASP A CA 1
ATOM 677 C C . ASP A 1 91 ? 4.761 2.539 11.219 1.00 93.56 91 ASP A C 1
ATOM 679 O O . ASP A 1 91 ? 5.742 2.538 11.960 1.00 93.56 91 ASP A O 1
ATOM 683 N N . VAL A 1 92 ? 4.163 1.406 10.840 1.00 93.62 92 VAL A N 1
ATOM 684 C CA . VAL A 1 92 ? 4.575 0.086 11.332 1.00 93.62 92 VAL A CA 1
ATOM 685 C C . VAL A 1 92 ? 5.649 -0.534 10.433 1.00 93.62 92 VAL A C 1
ATOM 687 O O . VAL A 1 92 ? 6.648 -1.066 10.921 1.00 93.62 92 VAL A O 1
ATOM 690 N N . THR A 1 93 ? 5.475 -0.453 9.114 1.00 91.94 93 THR A N 1
ATOM 691 C CA . THR A 1 93 ? 6.350 -1.088 8.120 1.00 91.94 93 THR A CA 1
ATOM 692 C C . THR A 1 93 ? 7.279 -0.051 7.491 1.00 91.94 93 THR A C 1
ATOM 694 O O . THR A 1 93 ? 6.977 0.555 6.465 1.00 91.94 93 THR A O 1
ATOM 697 N N . HIS A 1 94 ? 8.438 0.145 8.117 1.00 88.06 94 HIS A N 1
ATOM 698 C CA . HIS A 1 94 ? 9.404 1.182 7.738 1.00 88.06 94 HIS A CA 1
ATOM 699 C C . HIS A 1 94 ? 10.037 0.963 6.353 1.00 88.06 94 HIS A C 1
ATOM 701 O O . HIS A 1 94 ? 10.432 1.919 5.693 1.00 88.06 94 HIS A O 1
ATOM 707 N N . ASP A 1 95 ? 10.120 -0.283 5.899 1.00 91.44 95 ASP A N 1
ATOM 708 C CA . ASP A 1 95 ? 10.660 -0.707 4.605 1.00 91.44 95 ASP A CA 1
ATOM 709 C C . ASP A 1 95 ? 9.577 -0.888 3.529 1.00 91.44 95 ASP A C 1
ATOM 711 O O . ASP A 1 95 ? 9.848 -1.414 2.451 1.00 91.44 95 ASP A O 1
ATOM 715 N N . PHE A 1 96 ? 8.350 -0.416 3.785 1.00 94.81 96 PHE A N 1
ATOM 716 C CA . PHE A 1 96 ? 7.264 -0.481 2.808 1.00 94.81 96 PHE A CA 1
ATOM 717 C C . PHE A 1 96 ? 7.586 0.305 1.531 1.00 94.81 96 PHE A C 1
ATOM 719 O O . PHE A 1 96 ? 7.224 -0.134 0.448 1.00 94.81 96 PHE A O 1
ATOM 726 N N . CYS A 1 97 ? 8.263 1.452 1.625 1.00 96.25 97 CYS A N 1
ATOM 727 C CA . CYS A 1 97 ? 8.768 2.172 0.457 1.00 96.25 97 CYS A CA 1
ATOM 728 C C . CYS A 1 97 ? 10.294 2.091 0.423 1.00 96.25 97 CYS A C 1
ATOM 730 O O . CYS A 1 97 ? 10.972 2.528 1.350 1.00 96.25 97 CYS A O 1
ATOM 732 N N . LEU A 1 98 ? 10.837 1.551 -0.663 1.00 95.75 98 LEU A N 1
ATOM 733 C CA . LEU A 1 98 ? 12.269 1.385 -0.873 1.00 95.75 98 LEU A CA 1
ATOM 734 C C . LEU A 1 98 ? 12.906 2.679 -1.401 1.00 95.75 98 LEU A C 1
ATOM 736 O O . LEU A 1 98 ? 12.219 3.594 -1.860 1.00 95.75 98 LEU A O 1
ATOM 740 N N . ASN A 1 99 ? 14.240 2.735 -1.365 1.00 95.44 99 ASN A N 1
ATOM 741 C CA . ASN A 1 99 ? 15.049 3.795 -1.982 1.00 95.44 99 ASN A CA 1
ATOM 742 C C . ASN A 1 99 ? 14.653 5.226 -1.565 1.00 95.44 99 ASN A C 1
ATOM 744 O O . ASN A 1 99 ? 14.520 6.123 -2.404 1.00 95.44 99 ASN A O 1
ATOM 748 N N . ASP A 1 100 ? 14.451 5.428 -0.260 1.00 93.06 100 ASP A N 1
ATOM 749 C CA . ASP A 1 100 ? 14.005 6.695 0.337 1.00 93.06 100 ASP A CA 1
ATOM 750 C C . ASP A 1 100 ? 12.655 7.198 -0.218 1.00 93.06 100 ASP A C 1
ATOM 752 O O . ASP A 1 100 ? 12.389 8.403 -0.264 1.00 93.06 100 ASP A O 1
ATOM 756 N N . GLY A 1 101 ? 11.796 6.283 -0.680 1.00 94.94 101 GLY A N 1
ATOM 757 C CA . GLY A 1 101 ? 10.430 6.599 -1.076 1.00 94.94 101 GLY A CA 1
ATOM 758 C C . GLY A 1 101 ? 9.597 7.058 0.121 1.00 94.94 101 GLY A C 1
ATOM 759 O O . GLY A 1 101 ? 9.673 6.493 1.210 1.00 94.94 101 GLY A O 1
ATOM 760 N N . LYS A 1 102 ? 8.761 8.080 -0.072 1.00 95.50 102 LYS A N 1
ATOM 761 C CA . LYS A 1 102 ? 7.852 8.556 0.975 1.00 95.50 102 LYS A CA 1
ATOM 762 C C . LYS A 1 102 ? 6.577 7.710 0.990 1.00 95.50 102 LYS A C 1
ATOM 764 O O . LYS A 1 102 ? 5.897 7.625 -0.033 1.00 95.50 102 LYS A O 1
ATOM 769 N N . CYS A 1 103 ? 6.236 7.142 2.144 1.00 96.44 103 CYS A N 1
ATOM 770 C CA . CYS A 1 103 ? 4.969 6.442 2.356 1.00 96.44 103 CYS A CA 1
ATOM 771 C C . CYS A 1 103 ? 3.861 7.431 2.733 1.00 96.44 103 CYS A C 1
ATOM 773 O O . CYS A 1 103 ? 4.050 8.276 3.607 1.00 96.44 103 CYS A O 1
ATOM 775 N N . ASP A 1 104 ? 2.703 7.322 2.085 1.00 95.25 104 ASP A N 1
ATOM 776 C CA . ASP A 1 104 ? 1.493 8.062 2.441 1.00 95.25 104 ASP A CA 1
ATOM 777 C C . ASP A 1 104 ? 0.270 7.133 2.330 1.00 95.25 104 ASP A C 1
ATOM 779 O O . ASP A 1 104 ? 0.195 6.294 1.433 1.00 95.25 104 ASP A O 1
ATOM 783 N N . VAL A 1 105 ? -0.730 7.296 3.201 1.00 95.19 105 VAL A N 1
ATOM 784 C CA . VAL A 1 105 ? -1.998 6.551 3.107 1.00 95.19 105 VAL A CA 1
ATOM 785 C C . VAL A 1 105 ? -3.044 7.395 2.389 1.00 95.19 105 VAL A C 1
ATOM 787 O O . VAL A 1 105 ? -3.363 8.504 2.816 1.00 95.19 105 VAL A O 1
ATOM 790 N N . GLN A 1 106 ? -3.603 6.870 1.296 1.00 93.69 106 GLN A N 1
ATOM 791 C CA . GLN A 1 106 ? -4.648 7.545 0.534 1.00 93.69 106 GLN A CA 1
ATOM 792 C C . GLN A 1 106 ? -6.019 6.875 0.739 1.00 93.69 106 GLN A C 1
ATOM 794 O O . GLN A 1 106 ? -6.158 5.675 0.466 1.00 93.69 106 GLN A O 1
ATOM 799 N N . PRO A 1 107 ? -7.060 7.633 1.149 1.00 87.94 107 PRO A N 1
ATOM 800 C CA . PRO A 1 107 ? -8.400 7.091 1.362 1.00 87.94 107 PRO A CA 1
ATOM 801 C C . PRO A 1 107 ? -8.911 6.301 0.151 1.00 87.94 107 PRO A C 1
ATOM 803 O O . PRO A 1 107 ? -8.863 6.776 -0.984 1.00 87.94 107 PRO A O 1
ATOM 806 N N . GLY A 1 108 ? -9.370 5.071 0.389 1.00 85.88 108 GLY A N 1
ATOM 807 C CA . GLY A 1 108 ? -9.897 4.166 -0.639 1.00 85.88 108 GLY A CA 1
ATOM 808 C C . GLY A 1 108 ? -8.854 3.472 -1.527 1.00 85.88 108 GLY A C 1
ATOM 809 O O . GLY A 1 108 ? -9.203 2.501 -2.191 1.00 85.88 108 GLY A O 1
ATOM 810 N N . LYS A 1 109 ? -7.589 3.916 -1.531 1.00 90.56 109 LYS A N 1
ATOM 811 C CA . LYS A 1 109 ? -6.492 3.280 -2.289 1.00 90.56 109 LYS A CA 1
ATOM 812 C C . LYS A 1 109 ? -5.518 2.503 -1.404 1.00 90.56 109 LYS A C 1
ATOM 814 O O . LYS A 1 109 ? -4.921 1.541 -1.870 1.00 90.56 109 LYS A O 1
ATOM 819 N N . GLY A 1 110 ? -5.389 2.895 -0.139 1.00 93.88 110 GLY A N 1
ATOM 820 C CA . GLY A 1 110 ? -4.459 2.299 0.813 1.00 93.88 110 GLY A CA 1
ATOM 821 C C . GLY A 1 110 ? -3.107 3.001 0.859 1.00 93.88 110 GLY A C 1
ATOM 822 O O . GLY A 1 110 ? -3.001 4.175 0.502 1.00 93.88 110 GLY A O 1
ATOM 823 N N . ALA A 1 111 ? -2.089 2.296 1.353 1.00 95.69 111 ALA A N 1
ATOM 824 C CA . ALA A 1 111 ? -0.732 2.819 1.455 1.00 95.69 111 ALA A CA 1
ATOM 825 C C . ALA A 1 111 ? -0.087 2.889 0.065 1.00 95.69 111 ALA A C 1
ATOM 827 O O . ALA A 1 111 ? -0.102 1.912 -0.684 1.00 95.69 111 ALA A O 1
ATOM 828 N N . ILE A 1 112 ? 0.449 4.056 -0.283 1.00 95.56 112 ILE A N 1
ATOM 829 C CA . ILE A 1 112 ? 1.087 4.341 -1.568 1.00 95.56 112 ILE A CA 1
ATOM 830 C C . ILE A 1 112 ? 2.496 4.892 -1.342 1.00 95.56 112 ILE A C 1
ATOM 832 O O . ILE A 1 112 ? 2.744 5.616 -0.377 1.00 95.56 112 ILE A O 1
ATOM 836 N N . CYS A 1 113 ? 3.404 4.591 -2.268 1.00 96.50 113 CYS A N 1
ATOM 837 C CA . CYS A 1 113 ? 4.761 5.122 -2.248 1.00 96.50 113 CYS A CA 1
ATOM 838 C C . CYS A 1 113 ? 4.929 6.260 -3.256 1.00 96.50 113 CYS A C 1
ATOM 840 O O . CYS A 1 113 ? 4.541 6.155 -4.421 1.00 96.50 113 CYS A O 1
ATOM 842 N N . ARG A 1 114 ? 5.546 7.356 -2.809 1.00 95.25 114 ARG A N 1
ATOM 843 C CA . ARG A 1 114 ? 6.023 8.446 -3.665 1.00 95.25 114 ARG A CA 1
ATOM 844 C C . ARG A 1 114 ? 7.528 8.314 -3.822 1.00 95.25 114 ARG A C 1
ATOM 846 O O . ARG A 1 114 ? 8.283 8.548 -2.880 1.00 95.25 114 ARG A O 1
ATOM 853 N N . CYS A 1 115 ? 7.945 7.926 -5.016 1.00 96.56 115 CYS A N 1
ATOM 854 C CA . CYS A 1 115 ? 9.339 7.636 -5.309 1.00 96.56 115 CYS A CA 1
ATOM 855 C C . CYS A 1 115 ? 10.182 8.899 -5.470 1.00 96.56 115 CYS A C 1
ATOM 857 O O . CYS A 1 115 ? 9.701 9.940 -5.926 1.00 96.56 115 CYS A O 1
ATOM 859 N N . ARG A 1 116 ? 11.462 8.791 -5.108 1.00 95.12 116 ARG A N 1
ATOM 860 C CA . ARG A 1 116 ? 12.433 9.873 -5.260 1.00 95.12 116 ARG A CA 1
ATOM 861 C C . ARG A 1 116 ? 12.780 10.089 -6.735 1.00 95.12 116 ARG A C 1
ATOM 863 O O . ARG A 1 116 ? 12.957 9.135 -7.495 1.00 95.12 116 ARG A O 1
ATOM 870 N N . VAL A 1 117 ? 12.903 11.359 -7.107 1.00 94.06 117 VAL A N 1
ATOM 871 C CA . VAL A 1 117 ? 13.255 11.816 -8.455 1.00 94.06 117 VAL A CA 1
ATOM 872 C C . VAL A 1 117 ? 14.456 12.756 -8.349 1.00 94.06 117 VAL A C 1
ATOM 874 O O . VAL A 1 117 ? 14.495 13.608 -7.459 1.00 94.06 117 VAL A O 1
ATOM 877 N N . GLY A 1 118 ? 15.445 12.567 -9.220 1.00 92.50 118 GLY A N 1
ATOM 878 C CA . GLY A 1 118 ? 16.585 13.464 -9.413 1.00 92.50 118 GLY A CA 1
ATOM 879 C C . GLY A 1 118 ? 16.541 14.138 -10.787 1.00 92.50 118 GLY A C 1
ATOM 880 O O . GLY A 1 118 ? 15.539 14.054 -11.486 1.00 92.50 118 GLY A O 1
ATOM 881 N N . GLU A 1 119 ? 17.628 14.802 -11.190 1.00 92.31 119 GLU A N 1
ATOM 882 C CA . GLU A 1 119 ? 17.669 15.555 -12.458 1.00 92.31 119 GLU A CA 1
ATOM 883 C C . GLU A 1 119 ? 17.505 14.664 -13.701 1.00 92.31 119 GLU A C 1
ATOM 885 O O . GLU A 1 119 ? 16.723 15.000 -14.576 1.00 92.31 119 GLU A O 1
ATOM 890 N N . ASN A 1 120 ? 18.201 13.518 -13.753 1.00 90.19 120 ASN A N 1
ATOM 891 C CA . ASN A 1 120 ? 18.224 12.603 -14.911 1.00 90.19 120 ASN A CA 1
ATOM 892 C C . ASN A 1 120 ? 17.909 11.144 -14.521 1.00 90.19 120 ASN A C 1
ATOM 894 O O . ASN A 1 120 ? 18.354 10.196 -15.175 1.00 90.19 120 ASN A O 1
ATOM 898 N N . TRP A 1 121 ? 17.237 10.938 -13.388 1.00 92.94 121 TRP A N 1
ATOM 899 C CA . TRP A 1 121 ? 16.917 9.608 -12.867 1.00 92.94 121 TRP A CA 1
ATOM 900 C C . TRP A 1 121 ? 15.693 9.643 -11.954 1.00 92.94 121 TRP A C 1
ATOM 902 O O . TRP A 1 121 ? 15.383 10.666 -11.345 1.00 92.94 121 TRP A O 1
ATOM 912 N N . TRP A 1 122 ? 15.009 8.512 -11.830 1.00 95.00 122 TRP A N 1
ATOM 913 C CA . TRP A 1 122 ? 13.882 8.338 -10.919 1.00 95.00 122 TRP A CA 1
ATOM 914 C C . TRP A 1 122 ? 13.740 6.875 -10.507 1.00 95.00 122 TRP A C 1
ATOM 916 O O . TRP A 1 122 ? 14.146 5.968 -11.236 1.00 95.00 122 TRP A O 1
ATOM 926 N N . TYR A 1 123 ? 13.123 6.649 -9.348 1.00 95.88 123 TYR A N 1
ATOM 927 C CA . TYR A 1 123 ? 12.631 5.322 -8.990 1.00 95.88 123 TYR A CA 1
ATOM 928 C C . TYR A 1 123 ? 11.188 5.123 -9.467 1.00 95.88 123 TYR A C 1
ATOM 930 O O . TYR A 1 123 ? 10.382 6.058 -9.484 1.00 95.88 123 TYR A O 1
ATOM 938 N N . ARG A 1 124 ? 10.854 3.893 -9.851 1.00 93.06 124 ARG A N 1
ATOM 939 C CA . ARG A 1 124 ? 9.519 3.445 -10.261 1.00 93.06 124 ARG A CA 1
ATOM 940 C C . ARG A 1 124 ? 9.185 2.127 -9.553 1.00 93.06 124 ARG A C 1
ATOM 942 O O . ARG A 1 124 ? 10.063 1.457 -9.025 1.00 93.06 124 ARG A O 1
ATOM 949 N N . GLY A 1 125 ? 7.904 1.780 -9.517 1.00 94.50 125 GLY A N 1
ATOM 950 C CA . GLY A 1 125 ? 7.401 0.542 -8.925 1.00 94.50 125 GLY A CA 1
ATOM 951 C C . GLY A 1 125 ? 6.258 0.822 -7.963 1.00 94.50 125 GLY A C 1
ATOM 952 O O . GLY A 1 125 ? 5.887 1.981 -7.758 1.00 94.50 125 GLY A O 1
ATOM 953 N N . GLN A 1 126 ? 5.695 -0.231 -7.377 1.00 94.06 126 GLN A N 1
ATOM 954 C CA . GLN A 1 126 ? 4.697 -0.067 -6.316 1.00 94.06 126 GLN A CA 1
ATOM 955 C C . GLN A 1 126 ? 5.359 0.420 -5.019 1.00 94.06 126 GLN A C 1
ATOM 957 O O . GLN A 1 126 ? 4.769 1.216 -4.289 1.00 94.06 126 GLN A O 1
ATOM 962 N N . HIS A 1 127 ? 6.600 -0.014 -4.787 1.00 96.00 127 HIS A N 1
ATOM 963 C CA . HIS A 1 127 ? 7.401 0.264 -3.600 1.00 96.00 127 HIS A CA 1
ATOM 964 C C . HIS A 1 127 ? 8.714 0.980 -3.942 1.00 96.00 127 HIS A C 1
ATOM 966 O O . HIS A 1 127 ? 9.607 1.043 -3.106 1.00 96.00 127 HIS A O 1
ATOM 972 N N . CYS A 1 128 ? 8.832 1.562 -5.141 1.00 96.44 128 CYS A N 1
ATOM 973 C CA . CYS A 1 128 ? 10.037 2.248 -5.627 1.00 96.44 128 CYS A CA 1
ATOM 974 C C . CYS A 1 128 ? 11.259 1.332 -5.798 1.00 96.44 128 CYS A C 1
ATOM 976 O O . CYS A 1 128 ? 12.394 1.758 -5.595 1.00 96.44 128 CYS A O 1
ATOM 978 N N . GLU A 1 129 ? 11.031 0.077 -6.179 1.00 95.31 129 GLU A N 1
ATOM 979 C CA . GLU A 1 129 ? 12.057 -0.951 -6.351 1.00 95.31 129 GLU A CA 1
ATOM 980 C C . GLU A 1 129 ? 12.952 -0.771 -7.594 1.00 95.31 129 GLU A C 1
ATOM 982 O O . GLU A 1 129 ? 14.091 -1.236 -7.600 1.00 95.31 129 GLU A O 1
ATOM 987 N N . GLU A 1 130 ? 12.472 -0.098 -8.644 1.00 94.06 130 GLU A N 1
ATOM 988 C CA . GLU A 1 130 ? 13.145 -0.032 -9.944 1.00 94.06 130 GLU A CA 1
ATOM 989 C C . GLU A 1 130 ? 13.838 1.318 -10.156 1.00 94.06 130 GLU A C 1
ATOM 991 O O . GLU A 1 130 ? 13.196 2.366 -10.111 1.00 94.06 130 GLU A O 1
ATOM 996 N N . PHE A 1 131 ? 15.145 1.301 -10.427 1.00 93.19 131 PHE A N 1
ATOM 997 C CA . PHE A 1 131 ? 15.910 2.496 -10.788 1.00 93.19 131 PHE A CA 1
ATOM 998 C C . PHE A 1 131 ? 15.913 2.702 -12.301 1.00 93.19 131 PHE A C 1
ATOM 1000 O O . PHE A 1 131 ? 16.312 1.812 -13.054 1.00 93.19 131 PHE A O 1
ATOM 1007 N N . VAL A 1 132 ? 15.554 3.904 -12.743 1.00 91.00 132 VAL A N 1
ATOM 1008 C CA . VAL A 1 132 ? 15.604 4.287 -14.153 1.00 91.00 132 VAL A CA 1
ATOM 1009 C C . VAL A 1 132 ? 16.432 5.555 -14.299 1.00 91.00 132 VAL A C 1
ATOM 1011 O O . VAL A 1 132 ? 16.202 6.542 -13.600 1.00 91.00 132 VAL A O 1
ATOM 1014 N N . SER A 1 133 ? 17.389 5.541 -15.226 1.00 91.12 133 SER A N 1
ATOM 1015 C CA . SER A 1 133 ? 18.136 6.735 -15.615 1.00 91.12 133 SER A CA 1
ATOM 1016 C C . SER A 1 133 ? 17.865 7.101 -17.069 1.00 91.12 133 SER A C 1
ATOM 1018 O O . SER A 1 133 ? 17.882 6.261 -17.970 1.00 91.12 133 SER A O 1
ATOM 1020 N N . GLU A 1 134 ? 17.638 8.389 -17.298 1.00 86.06 134 GLU A N 1
ATOM 1021 C CA . GLU A 1 134 ? 17.449 8.971 -18.622 1.00 86.06 134 GLU A CA 1
ATOM 1022 C C . GLU A 1 134 ? 18.606 8.650 -19.589 1.00 86.06 134 GLU A C 1
ATOM 1024 O O . GLU A 1 134 ? 18.337 8.133 -20.679 1.00 86.06 134 GLU A O 1
ATOM 1029 N N . PRO A 1 135 ? 19.894 8.828 -19.218 1.00 84.62 135 PRO A N 1
ATOM 1030 C CA . PRO A 1 135 ? 20.998 8.508 -20.121 1.00 84.62 135 PRO A CA 1
ATOM 1031 C C . PRO A 1 135 ? 21.096 7.018 -20.460 1.00 84.62 135 PRO A C 1
ATOM 1033 O O . PRO A 1 135 ? 21.576 6.682 -21.540 1.00 84.62 135 PRO A O 1
ATOM 1036 N N . LEU A 1 136 ? 20.646 6.112 -19.584 1.00 84.56 136 LEU A N 1
ATOM 1037 C CA . LEU A 1 136 ? 20.662 4.675 -19.866 1.00 84.56 136 LEU A CA 1
ATOM 1038 C C . LEU A 1 136 ? 19.634 4.320 -20.941 1.00 84.56 136 LEU A C 1
ATOM 1040 O O . LEU A 1 136 ? 19.957 3.591 -21.876 1.00 84.56 136 LEU A O 1
ATOM 1044 N N . VAL A 1 137 ? 18.429 4.888 -20.861 1.00 89.38 137 VAL A N 1
ATOM 1045 C CA . VAL A 1 137 ? 17.391 4.685 -21.881 1.00 89.38 137 VAL A CA 1
ATOM 1046 C C . VAL A 1 137 ? 17.838 5.259 -23.229 1.00 89.38 137 VAL A C 1
ATOM 1048 O O . VAL A 1 137 ? 17.759 4.571 -24.249 1.00 89.38 137 VAL A O 1
ATOM 1051 N N . VAL A 1 138 ? 18.376 6.484 -23.236 1.00 89.38 138 VAL A N 1
ATOM 1052 C CA . VAL A 1 138 ? 18.910 7.117 -24.454 1.00 89.38 138 VAL A CA 1
ATOM 1053 C C . VAL A 1 138 ? 20.083 6.312 -25.020 1.00 89.38 138 VAL A C 1
ATOM 1055 O O . VAL A 1 138 ? 20.142 6.068 -26.224 1.00 89.38 138 VAL A O 1
ATOM 1058 N N . GLY A 1 139 ? 20.985 5.832 -24.163 1.00 91.88 139 GLY A N 1
ATOM 1059 C CA . GLY A 1 139 ? 22.122 5.005 -24.558 1.00 91.88 139 GLY A CA 1
ATOM 1060 C C . GLY A 1 139 ? 21.700 3.705 -25.243 1.00 91.88 139 GLY A C 1
ATOM 1061 O O . GLY A 1 139 ? 22.227 3.377 -26.306 1.00 91.88 139 GLY A O 1
ATOM 1062 N N . ILE A 1 140 ? 20.709 2.997 -24.693 1.00 92.81 140 ILE A N 1
ATOM 1063 C CA . ILE A 1 140 ? 20.167 1.768 -25.294 1.00 92.81 140 ILE A CA 1
ATOM 1064 C C . ILE A 1 140 ? 19.527 2.065 -26.653 1.00 92.81 140 ILE A C 1
ATOM 1066 O O . ILE A 1 140 ? 19.787 1.347 -27.621 1.00 92.81 140 ILE A O 1
ATOM 1070 N N . ALA A 1 141 ? 18.742 3.139 -26.758 1.00 95.00 141 ALA A N 1
ATOM 1071 C CA . ALA A 1 141 ? 18.131 3.537 -28.022 1.00 95.00 141 ALA A CA 1
ATOM 1072 C C . ALA A 1 141 ? 19.199 3.824 -29.093 1.00 95.00 141 ALA A C 1
ATOM 1074 O O . ALA A 1 141 ? 19.159 3.241 -30.178 1.00 95.00 141 ALA A O 1
ATOM 1075 N N . MET A 1 142 ? 20.215 4.628 -28.772 1.00 95.56 142 MET A N 1
ATOM 1076 C CA . MET A 1 142 ? 21.300 4.961 -29.703 1.00 95.56 142 MET A CA 1
ATOM 1077 C C . MET A 1 142 ? 22.127 3.734 -30.107 1.00 95.56 142 MET A C 1
ATOM 1079 O O . MET A 1 142 ? 22.449 3.568 -31.288 1.00 95.56 142 MET A O 1
ATOM 1083 N N . ALA A 1 143 ? 22.443 2.852 -29.155 1.00 96.75 143 ALA A N 1
ATOM 1084 C CA . ALA A 1 143 ? 23.161 1.609 -29.424 1.00 96.75 143 ALA A CA 1
ATOM 1085 C C . ALA A 1 143 ? 22.347 0.677 -30.333 1.00 96.75 143 ALA A C 1
ATOM 1087 O O . ALA A 1 143 ? 22.902 0.096 -31.265 1.00 96.75 143 ALA A O 1
ATOM 1088 N N . SER A 1 144 ? 21.032 0.581 -30.115 1.00 97.44 144 SER A N 1
ATOM 1089 C CA . SER A 1 144 ? 20.145 -0.247 -30.938 1.00 97.44 144 SER A CA 1
ATOM 1090 C C . SER A 1 144 ? 20.083 0.243 -32.389 1.00 97.44 144 SER A C 1
ATOM 1092 O O . SER A 1 144 ? 20.271 -0.547 -33.314 1.00 97.44 144 SER A O 1
ATOM 1094 N N . VAL A 1 145 ? 19.928 1.555 -32.600 1.00 98.00 145 VAL A N 1
ATOM 1095 C CA . VAL A 1 145 ? 19.915 2.166 -33.937 1.00 98.00 145 VAL A CA 1
ATOM 1096 C C . VAL A 1 145 ? 21.263 1.976 -34.632 1.00 98.00 145 VAL A C 1
ATOM 1098 O O . VAL A 1 145 ? 21.314 1.532 -35.779 1.00 98.00 145 VAL A O 1
ATOM 1101 N N . SER A 1 146 ? 22.365 2.251 -33.930 1.00 97.12 146 SER A N 1
ATOM 1102 C CA . SER A 1 146 ? 23.716 2.097 -34.483 1.00 97.12 146 SER A CA 1
ATOM 1103 C C . SER A 1 146 ? 24.014 0.640 -34.848 1.00 97.12 146 SER A C 1
ATOM 1105 O O . SER A 1 146 ? 24.536 0.366 -35.927 1.00 97.12 146 SER A O 1
ATOM 1107 N N . GLY A 1 147 ? 23.631 -0.307 -33.987 1.00 97.75 147 GLY A N 1
ATOM 1108 C CA . GLY A 1 147 ? 23.782 -1.737 -34.242 1.00 97.75 147 GLY A CA 1
ATOM 1109 C C . GLY A 1 147 ? 23.019 -2.193 -35.486 1.00 97.75 147 GLY A C 1
ATOM 1110 O O . GLY A 1 147 ? 23.586 -2.885 -36.330 1.00 97.75 147 GLY A O 1
ATOM 1111 N N . LEU A 1 148 ? 21.770 -1.750 -35.659 1.00 97.75 148 LEU A N 1
ATOM 1112 C CA . LEU A 1 148 ? 20.970 -2.064 -36.848 1.00 97.75 148 LEU A CA 1
ATOM 1113 C C . LEU A 1 148 ? 21.604 -1.527 -38.137 1.00 97.75 148 LEU A C 1
ATOM 1115 O O . LEU A 1 148 ? 21.662 -2.246 -39.136 1.00 97.75 148 LEU A O 1
ATOM 1119 N N . LEU A 1 149 ? 22.122 -0.295 -38.114 1.00 97.62 149 LEU A N 1
ATOM 1120 C CA . LEU A 1 149 ? 22.798 0.302 -39.268 1.00 97.62 149 LEU A CA 1
ATOM 1121 C C . LEU A 1 149 ? 24.078 -0.452 -39.645 1.00 97.62 149 LEU A C 1
ATOM 1123 O O . LEU A 1 149 ? 24.322 -0.679 -40.829 1.00 97.62 149 LEU A O 1
ATOM 1127 N N . LEU A 1 150 ? 24.872 -0.883 -38.661 1.00 97.81 150 LEU A N 1
ATOM 1128 C CA . LEU A 1 150 ? 26.082 -1.674 -38.906 1.00 97.81 150 LEU A CA 1
ATOM 1129 C C . LEU A 1 150 ? 25.760 -3.048 -39.500 1.00 97.81 150 LEU A C 1
ATOM 1131 O O . LEU A 1 150 ? 26.423 -3.473 -40.444 1.00 97.81 150 LEU A O 1
ATOM 1135 N N . VAL A 1 151 ? 24.726 -3.725 -38.991 1.00 98.06 151 VAL A N 1
ATOM 1136 C CA . VAL A 1 151 ? 24.284 -5.020 -39.529 1.00 98.06 151 VAL A CA 1
ATOM 1137 C C . VAL A 1 151 ? 23.788 -4.861 -40.966 1.00 98.06 151 VAL A C 1
ATOM 1139 O O . VAL A 1 151 ? 24.229 -5.597 -41.849 1.00 98.06 151 VAL A O 1
ATOM 1142 N N . ALA A 1 152 ? 22.933 -3.872 -41.233 1.00 97.62 152 ALA A N 1
ATOM 1143 C CA . ALA A 1 152 ? 22.444 -3.594 -42.581 1.00 97.62 152 ALA A CA 1
ATOM 1144 C C . ALA A 1 152 ? 23.591 -3.236 -43.543 1.00 97.62 152 ALA A C 1
ATOM 1146 O O . ALA A 1 152 ? 23.671 -3.785 -44.643 1.00 97.62 152 ALA A O 1
ATOM 1147 N N . GLY A 1 153 ? 24.517 -2.374 -43.113 1.00 97.75 153 GLY A N 1
ATOM 1148 C CA . GLY A 1 153 ? 25.706 -2.011 -43.882 1.00 97.75 153 GLY A CA 1
ATOM 1149 C C . GLY A 1 153 ? 26.610 -3.211 -44.173 1.00 97.75 153 GLY A C 1
ATOM 1150 O O . GLY A 1 153 ? 27.065 -3.371 -45.303 1.00 97.75 153 GLY A O 1
ATOM 1151 N N . GLY A 1 154 ? 26.810 -4.097 -43.194 1.00 97.44 154 GLY A N 1
ATOM 1152 C CA . GLY A 1 154 ? 27.561 -5.341 -43.361 1.00 97.44 154 GLY A CA 1
ATOM 1153 C C . GLY A 1 154 ? 26.925 -6.285 -44.382 1.00 97.44 154 GLY A C 1
ATOM 1154 O O . GLY A 1 154 ? 27.629 -6.826 -45.234 1.00 97.44 154 GLY A O 1
ATOM 1155 N N . ILE A 1 155 ? 25.595 -6.427 -44.360 1.00 97.56 155 ILE A N 1
ATOM 1156 C CA . ILE A 1 155 ? 24.851 -7.215 -45.354 1.00 97.56 155 ILE A CA 1
ATOM 1157 C C . ILE A 1 155 ? 25.032 -6.614 -46.751 1.00 97.56 155 ILE A C 1
ATOM 1159 O O . ILE A 1 155 ? 25.401 -7.330 -47.677 1.00 97.56 155 ILE A O 1
ATOM 1163 N N . VAL A 1 156 ? 24.834 -5.302 -46.916 1.00 97.00 156 VAL A N 1
ATOM 1164 C CA . VAL A 1 156 ? 25.000 -4.623 -48.215 1.00 97.00 156 VAL A CA 1
ATOM 1165 C C . VAL A 1 156 ? 26.437 -4.744 -48.730 1.00 97.00 156 VAL A C 1
ATOM 1167 O O . VAL A 1 156 ? 26.654 -5.027 -49.910 1.00 97.00 156 VAL A O 1
ATOM 1170 N N . TYR A 1 157 ? 27.433 -4.591 -47.858 1.00 97.31 157 TYR A N 1
ATOM 1171 C CA . TYR A 1 157 ? 28.837 -4.769 -48.218 1.00 97.31 157 TYR A CA 1
ATOM 1172 C C . TYR A 1 157 ? 29.128 -6.207 -48.665 1.00 97.31 157 TYR A C 1
ATOM 1174 O O . TYR A 1 157 ? 29.738 -6.419 -49.711 1.00 97.31 157 TYR A O 1
ATOM 1182 N N . PHE A 1 158 ? 28.641 -7.205 -47.928 1.00 96.06 158 PHE A N 1
ATOM 1183 C CA . PHE A 1 158 ? 28.822 -8.609 -48.290 1.00 96.06 158 PHE A CA 1
ATOM 1184 C C . PHE A 1 158 ? 28.133 -8.958 -49.616 1.00 96.06 158 PHE A C 1
ATOM 1186 O O . PHE A 1 158 ? 28.734 -9.600 -50.478 1.00 96.06 158 PHE A O 1
ATOM 1193 N N . LEU A 1 159 ? 26.899 -8.490 -49.824 1.00 95.25 159 LEU A N 1
ATOM 1194 C CA . LEU A 1 159 ? 26.171 -8.673 -51.081 1.00 95.25 159 LEU A CA 1
ATOM 1195 C C . LEU A 1 159 ? 26.891 -7.999 -52.253 1.00 95.25 159 LEU A C 1
ATOM 1197 O O . LEU A 1 159 ? 27.067 -8.612 -53.299 1.00 95.25 159 LEU A O 1
ATOM 1201 N N . SER A 1 160 ? 27.362 -6.763 -52.087 1.00 94.56 160 SER A N 1
ATOM 1202 C CA . SER A 1 160 ? 28.094 -6.071 -53.155 1.00 94.56 160 SER A CA 1
ATOM 1203 C C . SER A 1 160 ? 29.427 -6.747 -53.478 1.00 94.56 160 SER A C 1
ATOM 1205 O O . SER A 1 160 ? 29.763 -6.889 -54.651 1.00 94.56 160 SER A O 1
ATOM 1207 N N . ARG A 1 161 ? 30.162 -7.228 -52.467 1.00 93.19 161 ARG A N 1
ATOM 1208 C CA . ARG A 1 161 ? 31.404 -7.981 -52.665 1.00 93.19 161 ARG A CA 1
ATOM 1209 C C . ARG A 1 161 ? 31.167 -9.314 -53.368 1.00 93.19 161 ARG A C 1
ATOM 1211 O O . ARG A 1 161 ? 31.862 -9.604 -54.331 1.00 93.19 161 ARG A O 1
ATOM 1218 N N . THR A 1 162 ? 30.189 -10.098 -52.921 1.00 91.50 162 THR A N 1
ATOM 1219 C CA . THR A 1 162 ? 29.863 -11.386 -53.553 1.00 91.50 162 THR A CA 1
ATOM 1220 C C . THR A 1 162 ? 29.374 -11.207 -54.985 1.00 91.50 162 THR A C 1
ATOM 1222 O O . THR A 1 162 ? 29.775 -11.975 -55.853 1.00 91.50 162 THR A O 1
ATOM 1225 N N . LEU A 1 163 ? 28.573 -10.174 -55.270 1.00 89.81 163 LEU A N 1
ATOM 1226 C CA . LEU A 1 163 ? 28.208 -9.833 -56.645 1.00 89.81 163 LEU A CA 1
ATOM 1227 C C . LEU A 1 163 ? 29.444 -9.468 -57.467 1.00 89.81 163 LEU A C 1
ATOM 1229 O O . LEU A 1 163 ? 29.588 -9.965 -58.575 1.00 89.81 163 LEU A O 1
ATOM 1233 N N . ARG A 1 164 ? 30.360 -8.657 -56.929 1.00 88.44 164 ARG A N 1
ATOM 1234 C CA . ARG A 1 164 ? 31.588 -8.267 -57.635 1.00 88.44 164 ARG A CA 1
ATOM 1235 C C . ARG A 1 164 ? 32.492 -9.461 -57.937 1.00 88.44 164 ARG A C 1
ATOM 1237 O O . ARG A 1 164 ? 32.936 -9.594 -59.064 1.00 88.44 164 ARG A O 1
ATOM 1244 N N . GLU A 1 165 ? 32.676 -10.366 -56.977 1.00 85.94 165 GLU A N 1
ATOM 1245 C CA . GLU A 1 165 ? 33.420 -11.616 -57.181 1.00 85.94 165 GLU A CA 1
ATOM 1246 C C . GLU A 1 165 ? 32.755 -12.515 -58.242 1.00 85.94 165 GLU A C 1
ATOM 1248 O O . GLU A 1 165 ? 33.453 -13.171 -59.008 1.00 85.94 165 GLU A O 1
ATOM 1253 N N . ARG A 1 166 ? 31.415 -12.529 -58.336 1.00 84.94 166 ARG A N 1
ATOM 1254 C CA . ARG A 1 166 ? 30.693 -13.227 -59.418 1.00 84.94 166 ARG A CA 1
ATOM 1255 C C . ARG A 1 166 ? 30.895 -12.557 -60.779 1.00 84.94 166 ARG A C 1
ATOM 1257 O O . ARG A 1 166 ? 31.153 -13.269 -61.741 1.00 84.94 166 ARG A O 1
ATOM 1264 N N . TYR A 1 167 ? 30.818 -11.227 -60.840 1.00 77.62 167 TYR A N 1
ATOM 1265 C CA . TYR A 1 167 ? 31.082 -10.451 -62.057 1.00 77.62 167 TYR A CA 1
ATOM 1266 C C . TYR A 1 167 ? 32.520 -10.650 -62.562 1.00 77.62 167 TYR A C 1
ATOM 1268 O O . TYR A 1 167 ? 32.711 -10.903 -63.746 1.00 77.62 167 TYR A O 1
ATOM 1276 N N . ASP A 1 168 ? 33.517 -10.586 -61.675 1.00 74.81 168 ASP A N 1
ATOM 1277 C CA . ASP A 1 168 ? 34.930 -10.774 -62.034 1.00 74.81 168 ASP A CA 1
ATOM 1278 C C . ASP A 1 168 ? 35.224 -12.231 -62.464 1.00 74.81 168 ASP A C 1
ATOM 1280 O O . ASP A 1 168 ? 36.093 -12.470 -63.301 1.00 74.81 168 ASP A O 1
ATOM 1284 N N . ALA A 1 169 ? 34.500 -13.219 -61.919 1.00 73.81 169 ALA A N 1
ATOM 1285 C CA . ALA A 1 169 ? 34.620 -14.622 -62.325 1.00 73.81 169 ALA A CA 1
ATOM 1286 C C . ALA A 1 169 ? 34.007 -14.899 -63.711 1.00 73.81 169 ALA A C 1
ATOM 1288 O O . ALA A 1 169 ? 34.613 -15.629 -64.492 1.00 73.81 169 ALA A O 1
ATOM 1289 N N . GLU A 1 170 ? 32.855 -14.298 -64.042 1.00 64.50 170 GLU A N 1
ATOM 1290 C CA . GLU A 1 170 ? 32.251 -14.416 -65.382 1.00 64.50 170 GLU A CA 1
ATOM 1291 C C . GLU A 1 170 ? 33.148 -13.824 -66.483 1.00 64.50 170 GLU A C 1
ATOM 1293 O O . GLU A 1 170 ? 33.203 -14.383 -67.574 1.00 64.50 170 GLU A O 1
ATOM 1298 N N . ASP A 1 171 ? 33.900 -12.754 -66.200 1.00 57.66 171 ASP A N 1
ATOM 1299 C CA . ASP A 1 171 ? 34.841 -12.146 -67.160 1.00 57.66 171 ASP A CA 1
ATOM 1300 C C . ASP A 1 171 ? 36.127 -12.984 -67.349 1.00 57.66 171 ASP A C 1
ATOM 1302 O O . ASP A 1 171 ? 36.819 -12.872 -68.359 1.00 57.66 171 ASP A O 1
ATOM 1306 N N . SER A 1 172 ? 36.454 -13.871 -66.397 1.00 57.25 172 SER A N 1
ATOM 1307 C CA . SER A 1 172 ? 37.641 -14.737 -66.470 1.00 57.25 172 SER A CA 1
ATOM 1308 C C . SER A 1 172 ? 37.393 -16.092 -67.156 1.00 57.25 172 SER A C 1
ATOM 1310 O O . SER A 1 172 ? 38.366 -16.777 -67.486 1.00 57.25 172 SER A O 1
ATOM 1312 N N . GLU A 1 173 ? 36.141 -16.504 -67.377 1.00 52.81 173 GLU A N 1
ATOM 1313 C CA . GLU A 1 173 ? 35.776 -17.780 -68.021 1.00 52.81 173 GLU A CA 1
ATOM 1314 C C . GLU A 1 173 ? 35.400 -17.617 -69.506 1.00 52.81 173 GLU A C 1
ATOM 1316 O O . GLU A 1 173 ? 34.441 -18.219 -69.988 1.00 52.81 173 GLU A O 1
ATOM 1321 N N . ASP A 1 174 ? 36.198 -16.859 -70.263 1.00 51.56 174 ASP A N 1
ATOM 1322 C CA . ASP A 1 174 ? 36.028 -16.696 -71.712 1.00 51.56 174 ASP A CA 1
ATOM 1323 C C . ASP A 1 174 ? 37.123 -17.456 -72.508 1.00 51.56 174 ASP A C 1
ATOM 1325 O O . ASP A 1 174 ? 38.194 -16.912 -72.801 1.00 51.56 174 ASP A O 1
ATOM 1329 N N . PRO A 1 175 ? 36.921 -18.732 -72.909 1.00 50.69 175 PRO A N 1
ATOM 1330 C CA . PRO A 1 175 ? 37.662 -19.331 -74.006 1.00 50.69 175 PRO A CA 1
ATOM 1331 C C . PRO A 1 175 ? 36.845 -19.194 -75.297 1.00 50.69 175 PRO A C 1
ATOM 1333 O O . PRO A 1 175 ? 35.829 -19.857 -75.485 1.00 50.69 175 PRO A O 1
ATOM 1336 N N . ILE A 1 176 ? 37.336 -18.345 -76.205 1.00 53.16 176 ILE A N 1
ATOM 1337 C CA . ILE A 1 176 ? 37.053 -18.283 -77.651 1.00 53.16 176 ILE A CA 1
ATOM 1338 C C . ILE A 1 176 ? 35.984 -19.280 -78.145 1.00 53.16 176 ILE A C 1
ATOM 1340 O O . ILE A 1 176 ? 36.324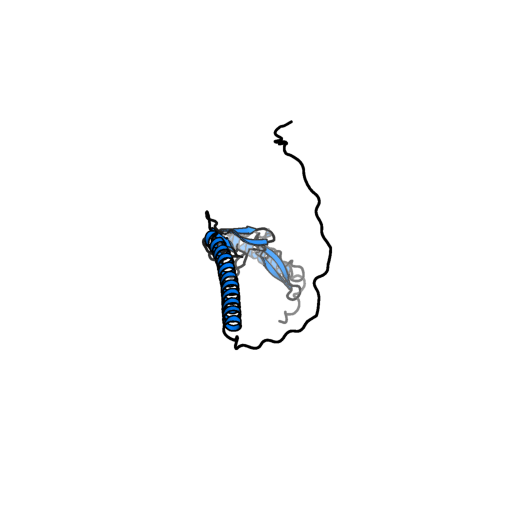 -20.427 -78.437 1.00 53.16 176 ILE A O 1
ATOM 1344 N N . ARG A 1 177 ? 34.750 -18.819 -78.412 1.00 38.81 177 ARG A N 1
ATOM 1345 C CA . ARG A 1 177 ? 33.939 -19.312 -79.546 1.00 38.81 177 ARG A CA 1
ATOM 1346 C C . ARG A 1 177 ? 32.961 -18.269 -80.088 1.00 38.81 177 ARG A C 1
ATOM 1348 O O . ARG A 1 177 ? 31.953 -17.923 -79.490 1.00 38.81 177 ARG A O 1
ATOM 1355 N N . LEU A 1 178 ? 33.262 -17.865 -81.317 1.00 48.28 178 LEU A N 1
ATOM 1356 C CA . LEU A 1 178 ? 32.391 -17.210 -82.284 1.00 48.28 178 LEU A CA 1
ATOM 1357 C C . LEU A 1 178 ? 31.076 -18.007 -82.464 1.00 48.28 178 LEU A C 1
ATOM 1359 O O . LEU A 1 178 ? 31.126 -19.173 -82.859 1.00 48.28 178 LEU A O 1
ATOM 1363 N N . GLY A 1 179 ? 29.910 -17.392 -82.221 1.00 35.34 179 GLY A N 1
ATOM 1364 C CA . GLY A 1 179 ? 28.608 -18.026 -82.484 1.00 35.34 179 GLY A CA 1
ATOM 1365 C C . GLY A 1 179 ? 27.379 -17.211 -82.059 1.00 35.34 179 GLY A C 1
ATOM 1366 O O . GLY A 1 179 ? 26.843 -17.399 -80.977 1.00 35.34 179 GLY A O 1
ATOM 1367 N N . VAL A 1 180 ? 26.898 -16.334 -82.940 1.00 36.03 180 VAL A N 1
ATOM 1368 C CA . VAL A 1 180 ? 25.559 -15.688 -82.908 1.00 36.03 180 VAL A CA 1
ATOM 1369 C C . VAL A 1 180 ? 24.511 -16.781 -83.267 1.00 36.03 180 VAL A C 1
ATOM 1371 O O . VAL A 1 180 ? 24.857 -17.583 -84.140 1.00 36.03 180 VAL A O 1
ATOM 1374 N N . PRO A 1 181 ? 23.272 -16.884 -82.693 1.00 40.09 181 PRO A N 1
ATOM 1375 C CA . PRO A 1 181 ? 22.244 -15.842 -82.840 1.00 40.09 181 PRO A CA 1
ATOM 1376 C C . PRO A 1 181 ? 21.155 -15.650 -81.752 1.00 40.09 181 PRO A C 1
ATOM 1378 O O . PRO A 1 181 ? 20.601 -16.580 -81.186 1.00 40.09 181 PRO A O 1
ATOM 1381 N N . SER A 1 182 ? 20.753 -14.379 -81.626 1.00 35.28 182 SER A N 1
ATOM 1382 C CA . SER A 1 182 ? 19.374 -13.855 -81.679 1.00 35.28 182 SER A CA 1
ATOM 1383 C C . SER A 1 182 ? 18.259 -14.401 -80.748 1.00 35.28 182 SER A C 1
ATOM 1385 O O . SER A 1 182 ? 17.747 -15.501 -80.917 1.00 35.28 182 SER A O 1
ATOM 1387 N N . LEU A 1 183 ? 17.714 -13.445 -79.973 1.00 42.03 183 LEU A N 1
ATOM 1388 C CA . LEU A 1 183 ? 16.278 -13.152 -79.749 1.00 42.03 183 LEU A CA 1
ATOM 1389 C C . LEU A 1 183 ? 15.521 -13.784 -78.553 1.00 42.03 183 LEU A C 1
ATOM 1391 O O . LEU A 1 183 ? 15.022 -14.902 -78.631 1.00 42.03 183 LEU A O 1
ATOM 1395 N N . LYS A 1 184 ? 15.256 -12.951 -77.523 1.00 33.91 184 LYS A N 1
ATOM 1396 C CA . LYS A 1 184 ? 13.922 -12.649 -76.918 1.00 33.91 184 LYS A CA 1
ATOM 1397 C C . LYS A 1 184 ? 14.083 -11.609 -75.787 1.00 33.91 184 LYS A C 1
ATOM 1399 O O . LYS A 1 184 ? 14.662 -11.900 -74.755 1.00 33.91 184 LYS A O 1
ATOM 1404 N N . ARG A 1 185 ? 13.778 -10.324 -76.025 1.00 36.22 185 ARG A N 1
ATOM 1405 C CA . ARG A 1 185 ? 12.518 -9.616 -75.665 1.00 36.22 185 ARG A CA 1
ATOM 1406 C C . ARG A 1 185 ? 12.112 -9.859 -74.197 1.00 36.22 185 ARG A C 1
ATOM 1408 O O . ARG A 1 185 ? 11.651 -10.940 -73.862 1.00 36.22 185 ARG A O 1
AT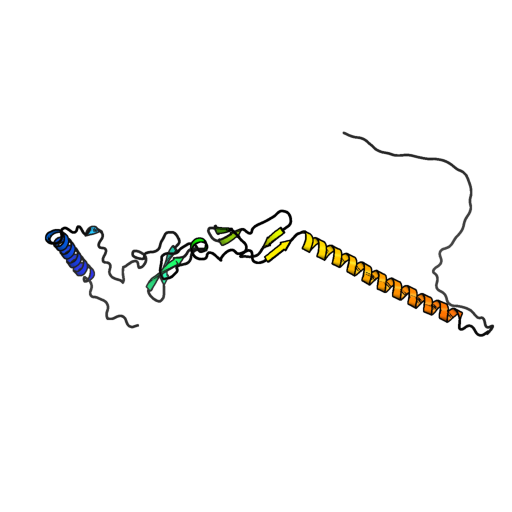OM 1415 N N . SER A 1 186 ? 12.198 -8.871 -73.304 1.00 34.84 186 SER A N 1
ATOM 1416 C CA . SER A 1 186 ? 11.211 -7.781 -73.248 1.00 34.84 186 SER A CA 1
ATOM 1417 C C . SER A 1 186 ? 11.730 -6.534 -72.520 1.00 34.84 186 SER A C 1
ATOM 1419 O O . SER A 1 186 ? 11.836 -6.529 -71.300 1.00 34.84 186 SER A O 1
ATOM 1421 N N . ALA A 1 187 ? 11.935 -5.445 -73.261 1.00 34.19 187 ALA A N 1
ATOM 1422 C CA . ALA A 1 187 ? 11.812 -4.090 -72.733 1.00 34.19 187 ALA A CA 1
ATOM 1423 C C . ALA A 1 187 ? 10.599 -3.453 -73.419 1.00 34.19 187 ALA A C 1
ATOM 1425 O O . ALA A 1 187 ? 10.467 -3.493 -74.647 1.00 34.19 187 ALA A O 1
ATOM 1426 N N . LYS A 1 188 ? 9.663 -2.962 -72.608 1.00 34.72 188 LYS A N 1
ATOM 1427 C CA . LYS A 1 188 ? 8.441 -2.303 -73.060 1.00 34.72 188 LYS A CA 1
ATOM 1428 C C . LYS A 1 188 ? 8.825 -0.926 -73.606 1.00 34.72 188 LYS A C 1
ATOM 1430 O O . LYS A 1 188 ? 9.438 -0.122 -72.915 1.00 34.72 188 LYS A O 1
ATOM 1435 N N . LEU A 1 189 ? 8.488 -0.733 -74.872 1.00 32.53 189 LEU A N 1
ATOM 1436 C CA . LEU A 1 189 ? 8.627 0.475 -75.671 1.00 32.53 189 LEU A CA 1
ATOM 1437 C C . LEU A 1 189 ? 7.649 1.563 -75.202 1.00 32.53 189 LEU A C 1
ATOM 1439 O O . LEU A 1 189 ? 6.464 1.274 -75.073 1.00 32.53 189 LEU A O 1
ATOM 1443 N N . THR A 1 190 ? 8.145 2.793 -75.088 1.00 32.69 190 THR A N 1
ATOM 1444 C CA . THR A 1 190 ? 7.564 4.033 -75.656 1.00 32.69 190 THR A CA 1
ATOM 1445 C C . THR A 1 190 ? 8.720 5.041 -75.696 1.00 32.69 190 THR A C 1
ATOM 1447 O O . THR A 1 190 ? 9.195 5.452 -74.647 1.00 32.69 190 THR A O 1
ATOM 1450 N N . ALA A 1 191 ? 9.456 5.131 -76.808 1.00 30.73 191 ALA A N 1
ATOM 1451 C CA . ALA A 1 191 ? 9.195 5.945 -78.007 1.00 30.73 191 ALA A CA 1
ATOM 1452 C C . ALA A 1 191 ? 9.643 7.417 -77.836 1.00 30.73 191 ALA A C 1
ATOM 1454 O O . ALA A 1 191 ? 9.036 8.184 -77.098 1.00 30.73 191 ALA A O 1
ATOM 1455 N N . ALA A 1 192 ? 10.736 7.744 -78.536 1.00 34.28 192 ALA A N 1
ATOM 1456 C CA . ALA A 1 192 ? 11.302 9.071 -78.832 1.00 34.28 192 ALA A CA 1
ATOM 1457 C C . ALA A 1 192 ? 10.476 9.778 -79.957 1.00 34.28 192 ALA A C 1
ATOM 1459 O O . ALA A 1 192 ? 9.445 9.205 -80.321 1.00 34.28 192 ALA A O 1
ATOM 1460 N N . PRO A 1 193 ? 10.889 10.890 -80.626 1.00 46.62 193 PRO A N 1
ATOM 1461 C CA . PRO A 1 193 ? 12.081 11.736 -80.470 1.00 46.62 193 PRO A CA 1
ATOM 1462 C C . PRO A 1 193 ? 11.860 13.274 -80.622 1.00 46.62 193 PRO A C 1
ATOM 1464 O O . PRO A 1 193 ? 10.765 13.786 -80.823 1.00 46.62 193 PRO A O 1
ATOM 1467 N N . ASP A 1 194 ? 13.006 13.939 -80.510 1.00 40.81 194 ASP A N 1
ATOM 1468 C CA . ASP A 1 194 ? 13.462 15.332 -80.582 1.00 40.81 194 ASP A CA 1
ATOM 1469 C C . ASP A 1 194 ? 13.029 16.235 -81.771 1.00 40.81 194 ASP A C 1
ATOM 1471 O O . ASP A 1 194 ? 12.926 15.779 -82.910 1.00 40.81 194 ASP A O 1
ATOM 1475 N N . SER A 1 195 ? 12.919 17.549 -81.505 1.00 33.03 195 SER A N 1
ATOM 1476 C CA . SER A 1 195 ? 13.173 18.652 -82.458 1.00 33.03 195 SER A CA 1
ATOM 1477 C C . SER A 1 195 ? 13.314 19.994 -81.702 1.00 33.03 195 SER A C 1
ATOM 1479 O O . SER A 1 195 ? 12.311 20.560 -81.264 1.00 33.03 195 SER A O 1
ATOM 1481 N N . GLY A 1 196 ? 14.547 20.492 -81.516 1.00 31.25 196 GLY A N 1
ATOM 1482 C CA . GLY A 1 196 ? 14.857 21.793 -80.874 1.00 31.25 196 GLY A CA 1
ATOM 1483 C C . GLY A 1 196 ? 14.629 23.016 -81.783 1.00 31.25 196 GLY A C 1
ATOM 1484 O O . GLY A 1 196 ? 13.871 22.912 -82.744 1.00 31.25 196 GLY A O 1
ATOM 1485 N N . PRO A 1 197 ? 15.351 24.146 -81.607 1.00 55.88 197 PRO A N 1
ATOM 1486 C CA . PRO A 1 197 ? 15.904 24.778 -80.401 1.00 55.88 197 PRO A CA 1
ATOM 1487 C C . PRO A 1 197 ? 15.207 26.145 -80.134 1.00 55.88 197 PRO A C 1
ATOM 1489 O O . PRO A 1 197 ? 14.320 26.519 -80.890 1.00 55.88 197 PRO A O 1
ATOM 1492 N N . VAL A 1 198 ? 15.600 26.904 -79.093 1.00 29.67 198 VAL A N 1
ATOM 1493 C CA . VAL A 1 198 ? 15.759 28.391 -79.078 1.00 29.67 198 VAL A CA 1
ATOM 1494 C C . VAL A 1 198 ? 15.696 28.957 -77.644 1.00 29.67 198 VAL A C 1
ATOM 1496 O O . VAL A 1 198 ? 14.702 28.838 -76.942 1.00 29.67 198 VAL A O 1
ATOM 1499 N N . ALA A 1 199 ? 16.809 29.602 -77.282 1.00 30.28 199 ALA A N 1
ATOM 1500 C CA . ALA A 1 199 ? 16.987 30.774 -76.418 1.00 30.28 199 ALA A CA 1
ATOM 1501 C C . ALA A 1 199 ? 16.344 30.838 -75.014 1.00 30.28 199 ALA A C 1
ATOM 1503 O O . ALA A 1 199 ? 15.155 31.054 -74.837 1.00 30.28 199 ALA A O 1
ATOM 1504 N N . ALA A 1 200 ? 17.243 30.811 -74.027 1.00 32.56 200 ALA A N 1
ATOM 1505 C CA . ALA A 1 200 ? 17.586 31.945 -73.162 1.00 32.56 200 ALA A CA 1
ATOM 1506 C C . ALA A 1 200 ? 16.474 32.693 -72.388 1.00 32.56 200 ALA A C 1
ATOM 1508 O O . ALA A 1 200 ? 15.566 33.278 -72.959 1.00 32.56 200 ALA A O 1
ATOM 1509 N N . GLN A 1 201 ? 16.763 32.850 -71.087 1.00 35.06 201 GLN A N 1
ATOM 1510 C CA . GLN A 1 201 ? 16.300 33.908 -70.175 1.00 35.06 201 GLN A CA 1
ATOM 1511 C C . GLN A 1 201 ? 14.853 33.796 -69.668 1.00 35.06 201 GLN A C 1
ATOM 1513 O O . GLN A 1 201 ? 13.905 34.056 -70.390 1.00 35.06 201 GLN A O 1
ATOM 1518 N N . PHE A 1 202 ? 14.690 33.554 -68.363 1.00 32.19 202 PHE A N 1
ATOM 1519 C CA . PHE A 1 202 ? 14.330 34.617 -67.409 1.00 32.19 202 PHE A CA 1
ATOM 1520 C C . PHE A 1 202 ? 14.249 34.055 -65.980 1.00 32.19 202 PHE A C 1
ATOM 1522 O O . PHE A 1 202 ? 13.537 33.093 -65.707 1.00 32.19 202 PHE A O 1
ATOM 1529 N N . TYR A 1 203 ? 14.969 34.690 -65.055 1.00 33.16 203 TYR A N 1
ATOM 1530 C CA . TYR A 1 203 ? 14.778 34.528 -63.614 1.00 33.16 203 TYR A CA 1
ATOM 1531 C C . TYR A 1 203 ? 13.375 35.006 -63.211 1.00 33.16 203 TYR A C 1
ATOM 1533 O O . TYR A 1 203 ? 12.964 36.097 -63.614 1.00 33.16 203 TYR A O 1
ATOM 1541 N N . ARG A 1 204 ? 12.697 34.283 -62.310 1.00 33.41 204 ARG A N 1
ATOM 1542 C CA . ARG A 1 204 ? 11.703 34.903 -61.423 1.00 33.41 204 ARG A CA 1
ATOM 1543 C C . ARG A 1 204 ? 11.771 34.337 -60.005 1.00 33.41 204 ARG A C 1
ATOM 1545 O O . ARG A 1 204 ? 11.349 33.224 -59.724 1.00 33.41 204 ARG A O 1
ATOM 1552 N N . ARG A 1 205 ? 12.354 35.184 -59.159 1.00 37.47 205 ARG A N 1
ATOM 1553 C CA . ARG A 1 205 ? 12.252 35.295 -57.702 1.00 37.47 205 ARG A CA 1
ATOM 1554 C C . ARG A 1 205 ? 10.789 35.252 -57.238 1.00 37.47 205 ARG A C 1
ATOM 1556 O O . ARG A 1 205 ? 9.972 35.945 -57.840 1.00 37.47 205 ARG A O 1
ATOM 1563 N N . TYR A 1 206 ? 10.526 34.541 -56.142 1.00 37.12 206 TYR A N 1
ATOM 1564 C CA . TYR A 1 206 ? 9.511 34.900 -55.147 1.00 37.12 206 TYR A CA 1
ATOM 1565 C C . TYR A 1 206 ? 10.002 34.438 -53.766 1.00 37.12 206 TYR A C 1
ATOM 1567 O O . TYR A 1 206 ? 10.010 33.247 -53.470 1.00 37.12 206 TYR A O 1
ATOM 1575 N N . ASP A 1 207 ? 10.490 35.407 -52.992 1.00 37.91 207 ASP A N 1
ATOM 1576 C CA . ASP A 1 207 ? 10.462 35.395 -51.530 1.00 37.91 207 ASP A CA 1
ATOM 1577 C C . ASP A 1 207 ? 9.117 36.018 -51.135 1.00 37.91 207 ASP A C 1
ATOM 1579 O O . ASP A 1 207 ? 8.773 37.073 -51.673 1.00 37.91 207 ASP A O 1
ATOM 1583 N N . ASP A 1 208 ? 8.387 35.394 -50.214 1.00 35.44 208 ASP A N 1
ATOM 1584 C CA . ASP A 1 208 ? 7.262 36.008 -49.505 1.00 35.44 208 ASP A CA 1
ATOM 1585 C C . ASP A 1 208 ? 7.591 36.019 -48.001 1.00 35.44 208 ASP A C 1
ATOM 1587 O O . ASP A 1 208 ? 7.383 35.043 -47.282 1.00 35.44 208 ASP A O 1
ATOM 1591 N N . GLU A 1 209 ? 8.127 37.148 -47.537 1.00 37.84 209 GLU A N 1
ATOM 1592 C CA . GLU A 1 209 ? 7.731 37.763 -46.265 1.00 37.84 209 GLU A CA 1
ATOM 1593 C C . GLU A 1 209 ? 6.674 38.823 -46.660 1.00 37.84 209 GLU A C 1
ATOM 1595 O O . GLU A 1 209 ? 6.828 39.485 -47.683 1.00 37.84 209 GLU A O 1
ATOM 1600 N N . ALA A 1 210 ? 5.568 39.078 -45.963 1.00 36.03 210 ALA A N 1
ATOM 1601 C CA . ALA A 1 210 ? 5.446 39.433 -44.553 1.00 36.03 210 ALA A CA 1
ATOM 1602 C C . ALA A 1 210 ? 3.923 39.654 -44.223 1.00 36.03 210 ALA A C 1
ATOM 1604 O O . ALA A 1 210 ? 3.084 39.087 -44.921 1.00 36.03 210 ALA A O 1
ATOM 1605 N N . PRO A 1 211 ? 3.496 40.413 -43.186 1.00 47.94 211 PRO A N 1
ATOM 1606 C CA . PRO A 1 211 ? 2.548 39.937 -42.175 1.00 47.94 211 PRO A CA 1
ATOM 1607 C C . PRO A 1 211 ? 1.209 40.707 -42.160 1.00 47.94 211 PRO A C 1
ATOM 1609 O O . PRO A 1 211 ? 1.082 41.756 -42.791 1.00 47.94 211 PRO A O 1
ATOM 1612 N N . LEU A 1 212 ? 0.240 40.212 -41.379 1.00 36.25 212 LEU A N 1
ATOM 1613 C CA . LEU A 1 212 ? -0.667 40.974 -40.493 1.00 36.25 212 LEU A CA 1
ATOM 1614 C C . LEU A 1 212 ? -1.592 40.019 -39.730 1.00 36.25 212 LEU A C 1
ATOM 1616 O O . LEU A 1 212 ? -2.159 39.109 -40.374 1.00 36.25 212 LEU A O 1
#

Radius of gyra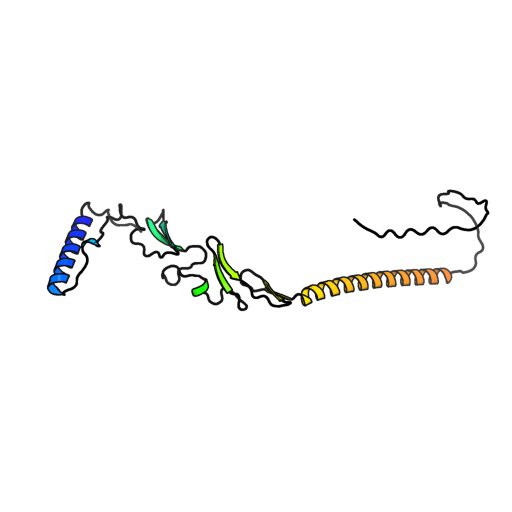tion: 46.21 Å; chains: 1; bounding box: 72×68×134 Å

Sequence (212 aa):
MVFGRPVSAGVSSVVHLVLEDFANAAYQTLNLDIDKYSLDVEAGERADPCKFQACNEFSRCVVNRWSGEAECVCAAGYVSVDGLPCQSVCDVTHDFCLNDGKCDVQPGKGAICRCRVGENWWYRGQHCEEFVSEPLVVGIAMASVSGLLLVAGGIVYFLSRTLRERYDAEDSEDPIRLGVPSLKRSAKLTAAPDSGPVAAQFYRRYDDEAPL